Protein AF-A0A7S4FJR9-F1 (afdb_monomer_lite)

Foldseek 3Di:
DQCPPDPDVVQVCVPPNDDPAFFFHDQFAQQAQQCVADLDFPADLQAPLNVLVHDPPDDPDDDDPPQVQQAHPVRHRRNDHRVGNGGQFNQAGGVEDAPLVLLLVLLLVQQCVQCVVHDGRDDLVVSLVVLVQQSRQHQDPCNVPPPNHSNRHDRGNHDDPLSSQLNRVVNVVDDQQPSADECVVPPDPSLCSLVVSLVSQLVSCCVVPDVRSVVRSVVNSSSRYDD

Secondary structure (DSSP, 8-state):
-TTTT-S-HHHHHHHH-S--S--PPPSB-TT--GGGS---SSS-SSGGGGGGS------TT---S-TTTTB-TT--B-SS-GGGSBPTTTTPPTTPPPHHHHHHHHHHHHHHHHHTTSS----TTHHHHHHHHHHHSPPPSSTTTS-TT-SS----S---HHHHHHHHHHHTT--GGG-PPPTTSS--GGGTHHHHTTHHHHHHHGGG-HHHHHHHHHHHHTTT---

Structure (mmCIF, N/CA/C/O backbone):
data_AF-A0A7S4FJR9-F1
#
_entry.id   AF-A0A7S4FJR9-F1
#
loop_
_atom_site.group_PDB
_atom_site.id
_atom_site.type_symbol
_atom_site.label_atom_id
_atom_site.label_alt_id
_atom_site.label_comp_id
_atom_site.label_asym_id
_atom_site.label_entity_id
_atom_site.label_seq_id
_atom_site.pdbx_PDB_ins_code
_atom_site.Cartn_x
_atom_site.Cartn_y
_atom_site.Cartn_z
_atom_site.occupancy
_atom_site.B_iso_or_equiv
_atom_site.auth_seq_id
_atom_site.auth_comp_id
_atom_site.auth_asym_id
_atom_site.auth_atom_id
_atom_site.pdbx_PDB_model_num
ATOM 1 N N . MET A 1 1 ? -4.161 -11.444 -9.589 1.00 60.75 1 MET A N 1
ATOM 2 C CA . MET A 1 1 ? -4.526 -10.241 -10.373 1.00 60.75 1 MET A CA 1
ATOM 3 C C . MET A 1 1 ? -3.412 -9.935 -11.377 1.00 60.75 1 MET A C 1
ATOM 5 O O . MET A 1 1 ? -2.639 -9.015 -11.153 1.00 60.75 1 MET A O 1
ATOM 9 N N . PRO A 1 2 ? -3.278 -10.722 -12.456 1.00 69.31 2 PRO A N 1
ATOM 10 C CA . PRO A 1 2 ? -2.164 -10.582 -13.401 1.00 69.31 2 PRO A CA 1
ATOM 11 C C . PRO A 1 2 ? -2.405 -9.482 -14.445 1.00 69.31 2 PRO A C 1
ATOM 13 O O . PRO A 1 2 ? -1.475 -9.045 -15.102 1.00 69.31 2 PRO A O 1
ATOM 16 N N . VAL A 1 3 ? -3.653 -9.019 -14.572 1.00 79.94 3 VAL A N 1
ATOM 17 C CA . VAL A 1 3 ? -4.094 -8.033 -15.574 1.00 79.94 3 VAL A CA 1
ATOM 18 C C . VAL A 1 3 ? -4.350 -6.640 -14.986 1.00 79.94 3 VAL A C 1
ATOM 20 O O . VAL A 1 3 ? -4.941 -5.783 -15.635 1.00 79.94 3 VAL A O 1
ATOM 23 N N . HIS A 1 4 ? -3.951 -6.408 -13.734 1.00 78.06 4 HIS A N 1
ATOM 24 C CA . HIS A 1 4 ? -3.974 -5.063 -13.162 1.00 78.06 4 HIS A CA 1
ATOM 25 C C . HIS A 1 4 ? -2.931 -4.189 -13.874 1.00 78.06 4 HIS A C 1
ATOM 27 O O . HIS A 1 4 ? -1.863 -4.697 -14.207 1.00 78.06 4 HIS A O 1
ATOM 33 N N . TRP A 1 5 ? -3.244 -2.901 -14.060 1.00 84.56 5 TRP A N 1
ATOM 34 C CA . TRP A 1 5 ? -2.417 -1.905 -14.759 1.00 84.56 5 TRP A CA 1
ATOM 35 C C . TRP A 1 5 ? -2.289 -2.060 -16.281 1.00 84.56 5 TRP A C 1
ATOM 37 O O . TRP A 1 5 ? -1.432 -1.413 -16.872 1.00 84.56 5 TRP A O 1
ATOM 47 N N . PHE A 1 6 ? -3.189 -2.815 -16.917 1.00 87.62 6 PHE A N 1
ATOM 48 C CA . PHE A 1 6 ? -3.432 -2.702 -18.356 1.00 87.62 6 PHE A CA 1
ATOM 49 C C . PHE A 1 6 ? -4.522 -1.661 -18.630 1.00 87.62 6 PHE A C 1
ATOM 51 O O . PHE A 1 6 ? -5.675 -1.833 -18.224 1.00 87.62 6 PHE A O 1
ATOM 58 N N . TYR A 1 7 ? -4.172 -0.603 -19.350 1.00 85.31 7 TYR A N 1
ATOM 59 C CA . TYR A 1 7 ? -5.092 0.424 -19.831 1.00 85.31 7 TYR A CA 1
ATOM 60 C C . TYR A 1 7 ? -5.753 0.036 -21.160 1.00 85.31 7 TYR A C 1
ATOM 62 O O . TYR A 1 7 ? -6.799 0.590 -21.507 1.00 85.31 7 TYR A O 1
ATOM 70 N N . ASN A 1 8 ? -5.198 -0.947 -21.879 1.00 87.19 8 ASN A N 1
ATOM 71 C CA . ASN A 1 8 ? -5.743 -1.455 -23.134 1.00 87.19 8 ASN A CA 1
ATOM 72 C C . ASN A 1 8 ? -6.086 -2.957 -23.054 1.00 87.19 8 ASN A C 1
ATOM 74 O O . ASN A 1 8 ? -5.221 -3.811 -22.853 1.00 87.19 8 ASN A O 1
ATOM 78 N N . THR A 1 9 ? -7.352 -3.315 -23.292 1.00 90.25 9 THR A N 1
ATOM 79 C CA . THR A 1 9 ? -7.809 -4.715 -23.256 1.00 90.25 9 THR A CA 1
ATOM 80 C C . THR A 1 9 ? -7.175 -5.594 -24.337 1.00 90.25 9 THR A C 1
ATOM 82 O O . THR A 1 9 ? -7.031 -6.800 -24.134 1.00 90.25 9 THR A O 1
ATOM 85 N N . GLU A 1 10 ? -6.745 -5.025 -25.466 1.00 91.06 10 GLU A N 1
ATOM 86 C CA . GLU A 1 10 ? -6.005 -5.772 -26.492 1.00 91.06 10 GLU A CA 1
ATOM 87 C C . GLU A 1 10 ? -4.608 -6.181 -26.009 1.00 91.06 10 GLU A C 1
ATOM 89 O O . GLU A 1 10 ? -4.111 -7.243 -26.386 1.00 91.06 10 GLU A O 1
ATOM 94 N N . ASN A 1 11 ? -3.988 -5.393 -25.124 1.00 90.12 11 ASN A N 1
ATOM 95 C CA . ASN A 1 11 ? -2.711 -5.751 -24.507 1.00 90.12 11 ASN A CA 1
ATOM 96 C C . ASN A 1 11 ? -2.889 -6.943 -23.550 1.00 90.12 11 ASN A C 1
ATOM 98 O O . ASN A 1 11 ? -2.099 -7.886 -23.612 1.00 90.12 11 ASN A O 1
ATOM 102 N N . ILE A 1 12 ? -3.987 -6.980 -22.780 1.00 91.38 12 ILE A N 1
ATOM 103 C CA . ILE A 1 12 ? -4.357 -8.148 -21.957 1.00 91.38 12 ILE A CA 1
ATOM 104 C C . ILE A 1 12 ? -4.507 -9.393 -22.836 1.00 91.38 12 ILE A C 1
ATOM 106 O O . ILE A 1 12 ? -3.884 -10.421 -22.572 1.00 91.38 12 ILE A O 1
ATOM 110 N N . LYS A 1 13 ? -5.304 -9.301 -23.908 1.00 92.31 13 LYS A N 1
ATOM 111 C CA . LYS A 1 13 ? -5.550 -10.427 -24.817 1.00 92.31 13 LYS A CA 1
ATOM 112 C C . LYS A 1 13 ? -4.271 -10.901 -25.508 1.00 92.31 13 LYS A C 1
ATOM 114 O O . LYS A 1 13 ? -4.094 -12.100 -25.701 1.00 92.31 13 LYS A O 1
ATOM 119 N N . ARG A 1 14 ? -3.365 -9.986 -25.864 1.00 91.62 14 ARG A N 1
ATOM 120 C CA . ARG A 1 14 ? -2.070 -10.320 -26.469 1.00 91.62 14 ARG A CA 1
ATOM 121 C C . ARG A 1 14 ? -1.144 -11.052 -25.497 1.00 91.62 14 ARG A C 1
ATOM 123 O O . ARG A 1 14 ? -0.479 -11.996 -25.912 1.00 91.62 14 ARG A O 1
ATOM 130 N N . GLU A 1 15 ? -1.078 -10.626 -24.237 1.00 90.62 15 GLU A N 1
ATOM 131 C CA . GLU A 1 15 ? -0.134 -11.189 -23.260 1.00 90.62 15 GLU A CA 1
ATOM 132 C C . GLU A 1 15 ? -0.658 -12.434 -22.530 1.00 90.62 15 GLU A C 1
ATOM 134 O O . GLU A 1 15 ? 0.110 -13.358 -22.235 1.00 90.62 15 GLU A O 1
ATOM 139 N N . TYR A 1 16 ? -1.959 -12.475 -22.249 1.00 92.31 16 TYR A N 1
ATOM 140 C CA . TYR A 1 16 ? -2.591 -13.521 -21.444 1.00 92.31 16 TYR A CA 1
ATOM 141 C C . TYR A 1 16 ? -3.640 -14.342 -22.197 1.00 92.31 16 TYR A C 1
ATOM 143 O O . TYR A 1 16 ? -4.023 -15.405 -21.712 1.00 92.31 16 TYR A O 1
ATOM 151 N N . GLY A 1 17 ? -4.087 -13.905 -23.377 1.00 93.06 17 GLY A N 1
ATOM 152 C CA . GLY A 1 17 ? -5.195 -14.549 -24.078 1.00 93.06 17 GLY A CA 1
ATOM 153 C C . GLY A 1 17 ? -6.522 -14.341 -23.347 1.00 93.06 17 GLY A C 1
ATOM 154 O O . GLY A 1 17 ? -6.817 -13.250 -22.860 1.00 93.06 17 GLY A O 1
ATOM 155 N N . GLU A 1 18 ? -7.336 -15.391 -23.292 1.00 91.06 18 GLU A N 1
ATOM 156 C CA . GLU A 1 18 ? -8.553 -15.418 -22.482 1.00 91.06 18 GLU A CA 1
ATOM 157 C C . GLU A 1 18 ? -8.212 -15.851 -21.050 1.00 91.06 18 GLU A C 1
ATOM 159 O O . GLU A 1 18 ? -7.662 -16.931 -20.830 1.00 91.06 18 GLU A O 1
ATOM 164 N N . VAL A 1 19 ? -8.535 -15.006 -20.068 1.00 87.94 19 VAL A N 1
ATOM 165 C CA . VAL A 1 19 ? -8.279 -15.281 -18.648 1.00 87.94 19 VAL A CA 1
ATOM 166 C C . VAL A 1 19 ? -9.543 -15.854 -18.012 1.00 87.94 19 VAL A C 1
ATOM 168 O O . VAL A 1 19 ? -10.505 -15.126 -17.782 1.00 87.94 19 VAL A O 1
ATOM 171 N N . THR A 1 20 ? -9.537 -17.155 -17.721 1.00 90.94 20 THR A N 1
ATOM 172 C CA . THR A 1 20 ? -10.682 -17.884 -17.135 1.00 90.94 20 THR A CA 1
ATOM 173 C C . THR A 1 20 ? -10.463 -18.326 -15.686 1.00 90.94 20 THR A C 1
ATOM 175 O O . THR A 1 20 ? -11.410 -18.755 -15.032 1.00 90.94 20 THR A O 1
ATOM 178 N N . ASP A 1 21 ? -9.238 -18.198 -15.173 1.00 91.50 21 ASP A N 1
ATOM 179 C CA . ASP A 1 21 ? -8.847 -18.547 -13.803 1.00 91.50 21 ASP A CA 1
ATOM 180 C C . ASP A 1 21 ? -7.721 -17.610 -13.321 1.00 91.50 21 ASP A C 1
ATOM 182 O O . ASP A 1 21 ? -7.205 -16.777 -14.077 1.00 91.50 21 ASP A O 1
ATOM 186 N N . TYR A 1 22 ? -7.316 -17.723 -12.057 1.00 88.94 22 TYR A N 1
ATOM 187 C CA . TYR A 1 22 ? -6.156 -17.019 -11.536 1.00 88.94 22 TYR A CA 1
ATOM 188 C C . TYR A 1 22 ? -4.878 -17.495 -12.233 1.00 88.94 22 TYR A C 1
ATOM 190 O O . TYR A 1 22 ? -4.474 -18.651 -12.109 1.00 88.94 22 TYR A O 1
ATOM 198 N N . VAL A 1 23 ? -4.183 -16.569 -12.892 1.00 90.88 23 VAL A N 1
ATOM 199 C CA . VAL A 1 23 ? -2.867 -16.822 -13.491 1.00 90.88 23 VAL A CA 1
ATOM 200 C C . VAL A 1 23 ? -1.779 -15.995 -12.815 1.00 90.88 23 VAL A C 1
ATOM 202 O O . VAL A 1 23 ? -2.050 -14.947 -12.215 1.00 90.88 23 VAL A O 1
ATOM 205 N N . ASP A 1 24 ? -0.555 -16.515 -12.864 1.00 91.56 24 ASP A N 1
ATOM 206 C CA . ASP A 1 24 ? 0.626 -15.808 -12.378 1.00 91.56 24 ASP A CA 1
ATOM 207 C C . ASP A 1 24 ? 0.921 -14.612 -13.304 1.00 91.56 24 ASP A C 1
ATOM 209 O O . ASP A 1 24 ? 0.674 -14.698 -14.515 1.00 91.56 24 ASP A O 1
ATOM 213 N N . PRO A 1 25 ? 1.425 -13.490 -12.765 1.00 92.44 25 PRO A N 1
ATOM 214 C CA . PRO A 1 25 ? 1.860 -12.369 -13.583 1.00 92.44 25 PRO A CA 1
ATOM 215 C C . PRO A 1 25 ? 3.038 -12.786 -14.470 1.00 92.44 25 PRO A C 1
ATOM 217 O O . PRO A 1 25 ? 3.886 -13.595 -14.085 1.00 92.44 25 PRO A O 1
ATOM 220 N N . LYS A 1 26 ? 3.110 -12.226 -15.678 1.00 92.00 26 LYS A N 1
ATOM 221 C CA . LYS A 1 26 ? 4.292 -12.366 -16.533 1.00 92.00 26 LYS A CA 1
ATOM 222 C C . LYS A 1 26 ? 5.489 -11.646 -15.892 1.00 92.00 26 LYS A C 1
ATOM 224 O O . LYS A 1 26 ? 5.297 -10.709 -15.118 1.00 92.00 26 LYS A O 1
ATOM 229 N N . PRO A 1 27 ? 6.733 -12.023 -16.239 1.00 89.00 27 PRO A N 1
ATOM 230 C CA . PRO A 1 27 ? 7.920 -11.313 -15.753 1.00 89.00 27 PRO A CA 1
ATOM 231 C C . PRO A 1 27 ? 7.944 -9.827 -16.150 1.00 89.00 27 PRO A C 1
ATOM 233 O O . PRO A 1 27 ? 8.511 -8.993 -15.443 1.00 89.00 27 PRO A O 1
ATOM 236 N N . THR A 1 28 ? 7.325 -9.495 -17.282 1.00 91.38 28 THR A N 1
ATOM 237 C CA . THR A 1 28 ? 7.323 -8.163 -17.890 1.00 91.38 28 THR A CA 1
ATOM 238 C C . THR A 1 28 ? 5.899 -7.677 -18.132 1.00 91.38 28 THR A C 1
ATOM 240 O O . THR A 1 28 ? 4.959 -8.467 -18.097 1.00 91.38 28 THR A O 1
ATOM 243 N N . HIS A 1 29 ? 5.737 -6.370 -18.332 1.00 91.25 29 HIS A N 1
ATOM 244 C CA . HIS A 1 29 ? 4.446 -5.744 -18.617 1.00 91.25 29 HIS A CA 1
ATOM 245 C C . HIS A 1 29 ? 4.643 -4.597 -19.602 1.00 91.25 29 HIS A C 1
ATOM 247 O O . HIS A 1 29 ? 5.379 -3.649 -19.305 1.00 91.25 29 HIS A O 1
ATOM 253 N N . CYS A 1 30 ? 3.981 -4.653 -20.761 1.00 86.62 30 CYS A N 1
ATOM 254 C CA . CYS A 1 30 ? 4.267 -3.719 -21.851 1.00 86.62 30 CYS A CA 1
ATOM 255 C C . CYS A 1 30 ? 4.017 -2.242 -21.496 1.00 86.62 30 CYS A C 1
ATOM 257 O O . CYS A 1 30 ? 4.736 -1.374 -21.987 1.00 86.62 30 CYS A O 1
ATOM 259 N N . GLU A 1 31 ? 3.085 -1.946 -20.591 1.00 86.69 31 GLU A N 1
ATOM 260 C CA . GLU A 1 31 ? 2.758 -0.572 -20.163 1.00 86.69 31 GLU A CA 1
ATOM 261 C C . GLU A 1 31 ? 3.451 -0.156 -18.848 1.00 86.69 31 GLU A C 1
ATOM 263 O O . GLU A 1 31 ? 3.125 0.875 -18.267 1.00 86.69 31 GLU A O 1
ATOM 268 N N . SER A 1 32 ? 4.397 -0.952 -18.328 1.00 87.94 32 SER A N 1
ATOM 269 C CA . SER A 1 32 ? 4.972 -0.665 -17.010 1.00 87.94 32 SER A CA 1
ATOM 270 C C . SER A 1 32 ? 5.936 0.518 -16.999 1.00 87.94 32 SER A C 1
ATOM 272 O O . SER A 1 32 ? 6.899 0.590 -17.763 1.00 87.94 32 SER A O 1
ATOM 274 N N . MET A 1 33 ? 5.696 1.418 -16.046 1.00 84.88 33 MET A N 1
ATOM 275 C CA . MET A 1 33 ? 6.499 2.612 -15.779 1.00 84.88 33 MET A CA 1
ATOM 276 C C . MET A 1 33 ? 7.280 2.544 -14.465 1.00 84.88 33 MET A C 1
ATOM 278 O O . MET A 1 33 ? 7.863 3.545 -14.055 1.00 84.88 33 MET A O 1
ATOM 282 N N . ILE A 1 34 ? 7.279 1.411 -13.757 1.00 86.00 34 ILE A N 1
ATOM 283 C CA . ILE A 1 34 ? 7.840 1.332 -12.396 1.00 86.00 34 ILE A CA 1
ATOM 284 C C . ILE A 1 34 ? 9.319 1.749 -12.329 1.00 86.00 34 ILE A C 1
ATOM 286 O O . ILE A 1 34 ? 9.717 2.422 -11.384 1.00 86.00 34 ILE A O 1
ATOM 290 N N . SER A 1 35 ? 10.107 1.457 -13.370 1.00 82.62 35 SER A N 1
ATOM 291 C CA . SER A 1 35 ? 11.510 1.886 -13.461 1.00 82.62 35 SER A CA 1
ATOM 292 C C . SER A 1 35 ? 11.681 3.403 -13.581 1.00 82.62 35 SER A C 1
ATOM 294 O O . SER A 1 35 ? 12.743 3.908 -13.242 1.00 82.62 35 SER A O 1
ATOM 296 N N . GLY A 1 36 ? 10.637 4.116 -14.022 1.00 78.06 36 GLY A N 1
ATOM 297 C CA . GLY A 1 36 ? 10.534 5.578 -14.051 1.00 78.06 36 GLY A CA 1
ATOM 298 C C . GLY A 1 36 ? 10.190 6.217 -12.703 1.00 78.06 36 GLY A C 1
ATOM 299 O O . GLY A 1 36 ? 10.181 7.442 -12.574 1.00 78.06 36 GLY A O 1
ATOM 300 N N . MET A 1 37 ? 9.861 5.409 -11.694 1.00 82.88 37 MET A N 1
ATOM 301 C CA . MET A 1 37 ? 9.372 5.871 -10.401 1.00 82.88 37 MET A CA 1
ATOM 302 C C . MET A 1 37 ? 10.436 5.740 -9.315 1.00 82.88 37 MET A C 1
ATOM 304 O O . MET A 1 37 ? 11.328 4.911 -9.387 1.00 82.88 37 MET A O 1
ATOM 308 N N . GLN A 1 38 ? 10.304 6.531 -8.251 1.00 83.38 38 GLN A N 1
ATOM 309 C CA . GLN A 1 38 ? 11.227 6.492 -7.115 1.00 83.38 38 GLN A CA 1
ATOM 310 C C . GLN A 1 38 ? 10.544 5.966 -5.859 1.00 83.38 38 GLN A C 1
ATOM 312 O O . GLN A 1 38 ? 9.426 6.381 -5.551 1.00 83.38 38 GLN A O 1
ATOM 317 N N . CYS A 1 39 ? 11.244 5.142 -5.085 1.00 86.00 39 CYS A N 1
ATOM 318 C CA . CYS A 1 39 ? 10.890 4.796 -3.710 1.00 86.00 39 CYS A CA 1
ATOM 319 C C . CYS A 1 39 ? 11.884 5.483 -2.750 1.00 86.00 39 CYS A C 1
ATOM 321 O O . CYS A 1 39 ? 12.888 4.875 -2.381 1.00 86.00 39 CYS A O 1
ATOM 323 N N . PRO A 1 40 ? 11.683 6.778 -2.433 1.00 86.69 40 PRO A N 1
ATOM 324 C CA . PRO A 1 40 ? 12.630 7.549 -1.632 1.00 86.69 40 PRO A CA 1
ATOM 325 C C . PRO A 1 40 ? 12.549 7.196 -0.143 1.00 86.69 40 PRO A C 1
ATOM 327 O O . PRO A 1 40 ? 11.538 6.683 0.329 1.00 86.69 40 PRO A O 1
ATOM 330 N N . GLY A 1 41 ? 13.593 7.564 0.599 1.00 88.25 41 GLY A N 1
ATOM 331 C CA . GLY A 1 41 ? 13.702 7.332 2.039 1.00 88.25 41 GLY A CA 1
ATOM 332 C C . GLY A 1 41 ? 14.791 6.321 2.397 1.00 88.25 41 GLY A C 1
ATOM 333 O O . GLY A 1 41 ? 15.381 5.673 1.534 1.00 88.25 41 GLY A O 1
ATOM 334 N N . ALA A 1 42 ? 15.074 6.221 3.693 1.00 91.25 42 ALA A N 1
ATOM 335 C CA . ALA A 1 42 ? 16.045 5.290 4.263 1.00 91.25 42 ALA A CA 1
ATOM 336 C C . ALA A 1 42 ? 15.435 3.909 4.564 1.00 91.25 42 ALA A C 1
ATOM 338 O O . ALA A 1 42 ? 16.169 2.930 4.685 1.00 91.25 42 ALA A O 1
ATOM 339 N N . PHE A 1 43 ? 14.108 3.821 4.689 1.00 95.12 43 PHE A N 1
ATOM 340 C CA . PHE A 1 43 ? 13.406 2.562 4.930 1.00 95.12 43 PHE A CA 1
ATOM 341 C C . PHE A 1 43 ? 13.319 1.709 3.662 1.00 95.12 43 PHE A C 1
ATOM 343 O O . PHE A 1 43 ? 12.816 2.156 2.631 1.00 95.12 43 PHE A O 1
ATOM 350 N N . ASP A 1 44 ? 13.765 0.457 3.759 1.00 94.38 44 ASP A N 1
ATOM 351 C CA . ASP A 1 44 ? 13.696 -0.504 2.661 1.00 94.38 44 ASP A CA 1
ATOM 352 C C . ASP A 1 44 ? 12.343 -1.227 2.631 1.00 94.38 44 ASP A C 1
ATOM 354 O O . ASP A 1 44 ? 12.220 -2.349 3.112 1.00 94.38 44 ASP A O 1
ATOM 358 N N . ILE A 1 45 ? 11.329 -0.554 2.082 1.00 96.06 45 ILE A N 1
ATOM 359 C CA . ILE A 1 45 ? 9.977 -1.113 1.892 1.00 96.06 45 ILE A CA 1
ATOM 360 C C . ILE A 1 45 ? 9.812 -1.873 0.566 1.00 96.06 45 ILE A C 1
ATOM 362 O O . ILE A 1 45 ? 8.790 -2.506 0.334 1.00 96.06 45 ILE A O 1
ATOM 366 N N . ALA A 1 46 ? 10.786 -1.768 -0.345 1.00 93.75 46 ALA A N 1
ATOM 367 C CA . ALA A 1 46 ? 10.783 -2.489 -1.621 1.00 93.75 46 ALA A CA 1
ATOM 368 C C . ALA A 1 46 ? 11.568 -3.808 -1.538 1.00 93.75 46 ALA A C 1
ATOM 370 O O . ALA A 1 46 ? 11.391 -4.679 -2.391 1.00 93.75 46 ALA A O 1
ATOM 371 N N . HIS A 1 47 ? 12.410 -3.968 -0.514 1.00 94.19 47 HIS A N 1
ATOM 372 C CA . HIS A 1 47 ? 13.177 -5.174 -0.232 1.00 94.19 47 HIS A CA 1
ATOM 373 C C . HIS A 1 47 ? 14.007 -5.623 -1.449 1.00 94.19 47 HIS A C 1
ATOM 375 O O . HIS A 1 47 ? 14.657 -4.827 -2.131 1.00 94.19 47 HIS A O 1
ATOM 381 N N . ASP A 1 48 ? 13.949 -6.911 -1.781 1.00 91.62 48 ASP A N 1
ATOM 382 C CA . ASP A 1 48 ? 14.602 -7.518 -2.939 1.00 91.62 48 ASP A CA 1
ATOM 383 C C . ASP A 1 48 ? 14.128 -6.953 -4.293 1.00 91.62 48 ASP A C 1
ATOM 385 O O . ASP A 1 48 ? 14.825 -7.122 -5.294 1.00 91.62 48 ASP A O 1
ATOM 389 N N . LYS A 1 49 ? 13.010 -6.210 -4.341 1.00 92.06 49 LYS A N 1
ATOM 390 C CA . LYS A 1 49 ? 12.501 -5.547 -5.556 1.00 92.06 49 LYS A CA 1
ATOM 391 C C . LYS A 1 49 ? 13.068 -4.149 -5.780 1.00 92.06 49 LYS A C 1
ATOM 393 O O . LYS A 1 49 ? 12.775 -3.557 -6.817 1.00 92.06 49 LYS A O 1
ATOM 398 N N . LYS A 1 50 ? 13.871 -3.596 -4.862 1.00 89.75 50 LYS A N 1
ATOM 399 C CA . LYS A 1 50 ? 14.376 -2.213 -4.957 1.00 89.75 50 LYS A CA 1
ATOM 400 C C . LYS A 1 50 ? 15.027 -1.898 -6.312 1.00 89.75 50 LYS A C 1
ATOM 402 O O . LYS A 1 50 ? 14.746 -0.858 -6.897 1.00 89.75 50 LYS A O 1
ATOM 407 N N . HIS A 1 51 ? 15.791 -2.842 -6.859 1.00 86.88 51 HIS A N 1
ATOM 408 C CA . HIS A 1 51 ? 16.464 -2.720 -8.157 1.00 86.88 51 HIS A CA 1
ATOM 409 C C . HIS A 1 51 ? 15.517 -2.487 -9.357 1.00 86.88 51 HIS A C 1
ATOM 411 O O . HIS A 1 51 ? 15.964 -2.030 -10.405 1.00 86.88 51 HIS A O 1
ATOM 417 N N . LEU A 1 52 ? 14.217 -2.785 -9.232 1.00 87.38 52 LEU A N 1
ATOM 418 C CA . LEU A 1 52 ? 13.211 -2.574 -10.286 1.00 87.38 52 LEU A CA 1
ATOM 419 C C . LEU A 1 52 ? 12.732 -1.119 -10.373 1.00 87.38 52 LEU A C 1
ATOM 421 O O . LEU A 1 52 ? 12.254 -0.687 -11.425 1.00 87.38 52 LEU A O 1
ATOM 425 N N . TRP A 1 53 ? 12.888 -0.384 -9.269 1.00 82.88 53 TRP A N 1
ATOM 426 C CA . TRP A 1 53 ? 12.614 1.048 -9.126 1.00 82.88 53 TRP A CA 1
ATOM 427 C C . TRP A 1 53 ? 13.834 1.911 -9.475 1.00 82.88 53 TRP A C 1
ATOM 429 O O . TRP A 1 53 ? 13.753 3.135 -9.516 1.00 82.88 53 TRP A O 1
ATOM 439 N N . GLU A 1 54 ? 14.991 1.285 -9.684 1.00 72.00 54 GLU A N 1
ATOM 440 C CA . GLU A 1 54 ? 16.241 1.951 -10.023 1.00 72.00 54 GLU A CA 1
ATOM 441 C C . GLU A 1 54 ? 16.473 1.871 -11.543 1.00 72.00 54 GLU A C 1
ATOM 443 O O . GLU A 1 54 ? 16.205 0.851 -12.185 1.00 72.00 54 GLU A O 1
ATOM 448 N N . GLY A 1 55 ? 17.000 2.945 -12.142 1.00 59.19 55 GLY A N 1
ATOM 449 C CA . GLY A 1 55 ? 17.572 2.862 -13.493 1.00 59.19 55 GLY A CA 1
ATOM 450 C C . GLY A 1 55 ? 17.027 3.791 -14.577 1.00 59.19 55 GLY A C 1
ATOM 451 O O . GLY A 1 55 ? 17.315 3.539 -15.741 1.00 59.19 55 GLY A O 1
ATOM 452 N N . THR A 1 56 ? 16.320 4.878 -14.258 1.00 56.38 56 THR A N 1
ATOM 453 C CA . THR A 1 56 ? 15.985 5.904 -15.272 1.00 56.38 56 THR A CA 1
ATOM 454 C C . THR A 1 56 ? 16.310 7.328 -14.827 1.00 56.38 56 THR A C 1
ATOM 456 O O . THR A 1 56 ? 15.626 8.282 -15.205 1.00 56.38 56 THR A O 1
ATOM 459 N N . THR A 1 57 ? 17.358 7.515 -14.022 1.00 51.88 57 THR A N 1
ATOM 460 C CA . THR A 1 57 ? 17.937 8.853 -13.868 1.00 51.88 57 THR A CA 1
ATOM 461 C C . THR A 1 57 ? 18.574 9.217 -15.205 1.00 51.88 57 THR A C 1
ATOM 463 O O . THR A 1 57 ? 19.661 8.744 -15.530 1.00 51.88 57 THR A O 1
ATOM 466 N N . VAL A 1 58 ? 17.876 10.010 -16.017 1.00 48.56 58 VAL A N 1
ATOM 467 C CA . VAL A 1 58 ? 18.437 10.547 -17.257 1.00 48.56 58 VAL A CA 1
ATOM 468 C C . VAL A 1 58 ? 19.608 11.447 -16.870 1.00 48.56 58 VAL A C 1
ATOM 470 O O . VAL A 1 58 ? 19.411 12.526 -16.311 1.00 48.56 58 VAL A O 1
ATOM 473 N N . LEU A 1 59 ? 20.838 11.009 -17.148 1.00 43.53 59 LEU A N 1
ATOM 474 C CA . LEU A 1 59 ? 21.967 11.931 -17.188 1.00 43.53 59 LEU A CA 1
ATOM 475 C C . LEU A 1 59 ? 21.735 12.883 -18.372 1.00 43.53 59 LEU A C 1
ATOM 477 O O . LEU A 1 59 ? 21.419 12.402 -19.467 1.00 43.53 59 LEU A O 1
ATOM 481 N N . PRO A 1 60 ? 21.878 14.209 -18.196 1.00 42.66 60 PRO A N 1
ATOM 482 C CA . PRO A 1 60 ? 21.790 15.146 -19.308 1.00 42.66 60 PRO A CA 1
ATOM 483 C C . PRO A 1 60 ? 22.745 14.713 -20.432 1.00 42.66 60 PRO A C 1
ATOM 485 O O . PRO A 1 60 ? 23.954 14.654 -20.220 1.00 42.66 60 PRO A O 1
ATOM 488 N N . GLY A 1 61 ? 22.205 14.381 -21.611 1.00 51.56 61 GLY A N 1
ATOM 489 C CA . GLY A 1 61 ? 23.002 14.031 -22.793 1.00 51.56 61 GLY A CA 1
ATOM 490 C C . GLY A 1 61 ? 23.207 12.540 -23.102 1.00 51.56 61 GLY A C 1
ATOM 491 O O . GLY A 1 61 ? 24.174 12.227 -23.787 1.00 51.56 61 GLY A O 1
ATOM 492 N N . SER A 1 62 ? 22.337 11.620 -22.662 1.00 46.56 62 SER A N 1
ATOM 493 C CA . SER A 1 62 ? 22.338 10.220 -23.152 1.00 46.56 62 SER A CA 1
ATOM 494 C C . SER A 1 62 ? 21.283 9.959 -24.243 1.00 46.56 62 SER A C 1
ATOM 496 O O . SER A 1 62 ? 20.101 9.889 -23.911 1.00 46.56 62 SER A O 1
ATOM 498 N N . PRO A 1 63 ? 21.679 9.760 -25.518 1.00 52.94 63 PRO A N 1
ATOM 499 C CA . PRO A 1 63 ? 20.798 9.219 -26.558 1.00 52.94 63 PRO A CA 1
ATOM 500 C C . PRO A 1 63 ? 21.360 7.936 -27.205 1.00 52.94 63 PRO A C 1
ATOM 502 O O . PRO A 1 63 ? 22.534 7.913 -27.563 1.00 52.94 63 PRO A O 1
ATOM 505 N N . THR A 1 64 ? 20.526 6.912 -27.456 1.00 53.03 64 THR A N 1
ATOM 506 C CA . THR A 1 64 ? 20.847 5.829 -28.427 1.00 53.03 64 THR A CA 1
ATOM 507 C C . THR A 1 64 ? 19.641 5.078 -29.013 1.00 53.03 64 THR A C 1
ATOM 509 O O . THR A 1 64 ? 19.725 4.667 -30.166 1.00 53.03 64 THR A O 1
ATOM 512 N N . ALA A 1 65 ? 18.522 4.905 -28.304 1.00 56.66 65 ALA A N 1
ATOM 513 C CA . ALA A 1 65 ? 17.255 4.517 -28.942 1.00 56.66 65 ALA A CA 1
ATOM 514 C C . ALA A 1 65 ? 16.591 5.768 -29.532 1.00 56.66 65 ALA A C 1
ATOM 516 O O . ALA A 1 65 ? 16.849 6.874 -29.040 1.00 56.66 65 ALA A O 1
ATOM 517 N N . THR A 1 66 ? 15.735 5.641 -30.552 1.00 62.44 66 THR A N 1
ATOM 518 C CA . THR A 1 66 ? 14.889 6.797 -30.878 1.00 62.44 66 THR A CA 1
ATOM 519 C C . THR A 1 66 ? 14.100 7.116 -29.611 1.00 62.44 66 THR A C 1
ATOM 521 O O . THR A 1 66 ? 13.534 6.222 -28.994 1.00 62.44 66 THR A O 1
ATOM 524 N N . GLU A 1 67 ? 14.130 8.359 -29.134 1.00 65.12 67 GLU A N 1
ATOM 525 C CA . GLU A 1 67 ? 13.535 8.734 -27.840 1.00 65.12 67 GLU A CA 1
ATOM 526 C C . GLU A 1 67 ? 12.066 8.275 -27.708 1.00 65.12 67 GLU A C 1
ATOM 528 O O . GLU A 1 67 ? 11.584 8.013 -26.609 1.00 65.12 67 GLU A O 1
ATOM 533 N N . ALA A 1 68 ? 11.387 8.107 -28.848 1.00 66.69 68 ALA A N 1
ATOM 534 C CA . ALA A 1 68 ? 10.064 7.512 -28.978 1.00 66.69 68 ALA A CA 1
ATOM 535 C C . ALA A 1 68 ? 9.973 6.047 -28.495 1.00 66.69 68 ALA A C 1
ATOM 537 O O . ALA A 1 68 ? 9.003 5.699 -27.834 1.00 66.69 68 ALA A O 1
ATOM 538 N N . GLU A 1 69 ? 10.966 5.193 -28.765 1.00 70.56 69 GLU A N 1
ATOM 539 C CA . GLU A 1 69 ? 10.975 3.771 -28.367 1.00 70.56 69 GLU A CA 1
ATOM 540 C C . GLU A 1 69 ? 11.136 3.571 -26.850 1.00 70.56 69 GLU A C 1
ATOM 542 O O . GLU A 1 69 ? 10.770 2.526 -26.311 1.00 70.56 69 GLU A O 1
ATOM 547 N N . LEU A 1 70 ? 11.672 4.574 -26.144 1.00 75.00 70 LEU A N 1
ATOM 548 C CA . LEU A 1 70 ? 11.841 4.567 -24.683 1.00 75.00 70 LEU A CA 1
ATOM 549 C C . LEU A 1 70 ? 10.716 5.291 -23.948 1.00 75.00 70 LEU A C 1
ATOM 551 O O . LEU A 1 70 ? 10.833 5.554 -22.745 1.00 75.00 70 LEU A O 1
ATOM 555 N N . ARG A 1 71 ? 9.635 5.609 -24.660 1.00 76.81 71 ARG A N 1
ATOM 556 C CA . ARG A 1 71 ? 8.398 6.107 -24.078 1.00 76.81 71 ARG A CA 1
ATOM 557 C C . ARG A 1 71 ? 7.334 5.010 -24.081 1.00 76.81 71 ARG A C 1
ATOM 559 O O . ARG A 1 71 ? 7.398 4.053 -24.855 1.00 76.81 71 ARG A O 1
ATOM 566 N N . ASP A 1 72 ? 6.407 5.083 -23.139 1.00 75.44 72 ASP A N 1
ATOM 567 C CA . ASP A 1 72 ? 5.206 4.250 -23.165 1.00 75.44 72 ASP A CA 1
ATOM 568 C C . ASP A 1 72 ? 4.152 4.829 -24.131 1.00 75.44 72 ASP A C 1
ATOM 570 O O . ASP A 1 72 ? 4.364 5.866 -24.766 1.00 75.44 72 ASP A O 1
ATOM 574 N N . GLU A 1 73 ? 3.002 4.163 -24.249 1.00 73.31 73 GLU A N 1
ATOM 575 C CA . GLU A 1 73 ? 1.890 4.621 -25.097 1.00 73.31 73 GLU A CA 1
ATOM 576 C C . GLU A 1 73 ? 1.249 5.942 -24.626 1.00 73.31 73 GLU A C 1
ATOM 578 O O . GLU A 1 73 ? 0.509 6.577 -25.377 1.00 73.31 73 GLU A O 1
ATOM 583 N N . HIS A 1 74 ? 1.578 6.396 -23.414 1.00 73.81 74 HIS A N 1
ATOM 584 C CA . HIS A 1 74 ? 1.150 7.669 -22.836 1.00 73.81 74 HIS A CA 1
ATOM 585 C C . HIS A 1 74 ? 2.219 8.771 -22.955 1.00 73.81 74 HIS A C 1
ATOM 587 O O . HIS A 1 74 ? 1.989 9.906 -22.534 1.00 73.81 74 HIS A O 1
ATOM 593 N N . GLY A 1 75 ? 3.381 8.470 -23.543 1.00 74.69 75 GLY A N 1
ATOM 594 C CA . GLY A 1 75 ? 4.489 9.405 -23.715 1.00 74.69 75 GLY A CA 1
ATOM 595 C C . GLY A 1 75 ? 5.409 9.542 -22.498 1.00 74.69 75 GLY A C 1
ATOM 596 O O . GLY A 1 75 ? 6.333 10.363 -22.536 1.00 74.69 75 GLY A O 1
ATOM 597 N N . ASN A 1 76 ? 5.224 8.755 -21.436 1.00 75.56 76 ASN A N 1
ATOM 598 C CA . ASN A 1 76 ? 6.106 8.765 -20.272 1.00 75.56 76 ASN A CA 1
ATOM 599 C C . ASN A 1 76 ? 7.444 8.128 -20.627 1.00 75.56 76 ASN A C 1
ATOM 601 O O . ASN A 1 76 ? 7.490 7.061 -21.230 1.00 75.56 76 ASN A O 1
ATOM 605 N N . PHE A 1 77 ? 8.546 8.764 -20.233 1.00 74.69 77 PHE A N 1
ATOM 606 C CA . PHE A 1 77 ? 9.866 8.168 -20.400 1.00 74.69 77 PHE A CA 1
ATOM 607 C C . PHE A 1 77 ? 10.050 7.025 -19.400 1.00 74.69 77 PHE A C 1
ATOM 609 O O . PHE A 1 77 ? 10.002 7.238 -18.190 1.00 74.69 77 PHE A O 1
ATOM 616 N N . VAL A 1 78 ? 10.291 5.823 -19.916 1.00 74.06 78 VAL A N 1
ATOM 617 C CA . VAL A 1 78 ? 10.458 4.599 -19.119 1.00 74.06 78 VAL A CA 1
ATOM 618 C C . VAL A 1 78 ? 11.855 3.998 -19.242 1.00 74.06 78 VAL A C 1
ATOM 620 O O . VAL A 1 78 ? 12.193 3.086 -18.492 1.00 74.06 78 VAL A O 1
ATOM 623 N N . GLY A 1 79 ? 12.677 4.490 -20.179 1.00 73.81 79 GLY A N 1
ATOM 624 C CA . GLY A 1 79 ? 14.091 4.116 -20.323 1.00 73.81 79 GLY A CA 1
ATOM 625 C C . GLY A 1 79 ? 14.355 2.640 -20.648 1.00 73.81 79 GLY A C 1
ATOM 626 O O . GLY A 1 79 ? 15.505 2.212 -20.618 1.00 73.81 79 GLY A O 1
ATOM 627 N N . ARG A 1 80 ? 13.308 1.863 -20.956 1.00 77.31 80 ARG A N 1
ATOM 628 C CA . ARG A 1 80 ? 13.347 0.421 -21.236 1.00 77.31 80 ARG A CA 1
ATOM 629 C C . ARG A 1 80 ? 12.403 0.060 -22.380 1.00 77.31 80 ARG A C 1
ATOM 631 O O . ARG A 1 80 ? 11.314 0.642 -22.499 1.00 77.31 80 ARG A O 1
ATOM 638 N N . ARG A 1 81 ? 12.783 -0.941 -23.180 1.00 79.56 81 ARG A N 1
ATOM 639 C CA . ARG A 1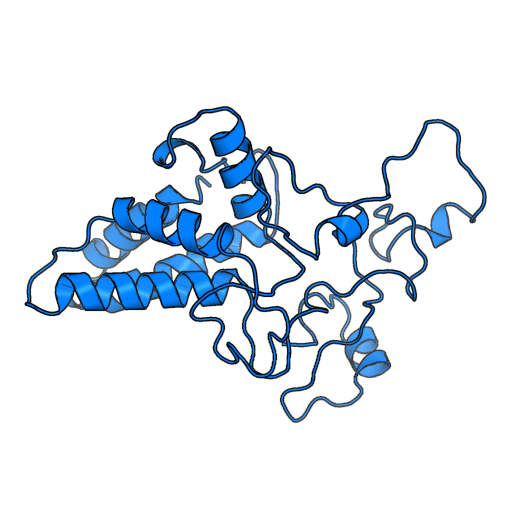 81 ? 11.882 -1.539 -24.181 1.00 79.56 81 ARG A CA 1
ATOM 640 C C . ARG A 1 81 ? 10.744 -2.280 -23.485 1.00 79.56 81 ARG A C 1
ATOM 642 O O . ARG A 1 81 ? 10.891 -2.677 -22.331 1.00 79.56 81 ARG A O 1
ATOM 649 N N . ALA A 1 82 ? 9.614 -2.469 -24.165 1.00 79.62 82 ALA A N 1
ATOM 650 C CA . ALA A 1 82 ? 8.429 -3.096 -23.571 1.00 79.62 82 ALA A CA 1
ATOM 651 C C . ALA A 1 82 ? 8.732 -4.474 -22.952 1.00 79.62 82 ALA A C 1
ATOM 653 O O . ALA A 1 82 ? 8.237 -4.794 -21.875 1.00 79.62 82 ALA A O 1
ATOM 654 N N . GLU A 1 83 ? 9.624 -5.244 -23.574 1.00 81.06 83 GLU A N 1
ATOM 655 C CA . GLU A 1 83 ? 10.024 -6.588 -23.144 1.00 81.06 83 GLU A CA 1
ATOM 656 C C . GLU A 1 83 ? 10.996 -6.581 -21.951 1.00 81.06 83 GLU A C 1
ATOM 658 O O . GLU A 1 83 ? 11.347 -7.635 -21.434 1.00 81.06 83 GLU A O 1
ATOM 663 N N . GLU A 1 84 ? 11.454 -5.407 -21.516 1.00 83.69 84 GLU A N 1
ATOM 664 C CA . GLU A 1 84 ? 12.388 -5.212 -20.399 1.00 83.69 84 GLU A CA 1
ATOM 665 C C . GLU A 1 84 ? 11.723 -4.510 -19.208 1.00 83.69 84 GLU A C 1
ATOM 667 O O . GLU A 1 84 ? 12.340 -4.369 -18.148 1.00 83.69 84 GLU A O 1
ATOM 672 N N . ARG A 1 85 ? 10.485 -4.027 -19.379 1.00 87.75 85 ARG A N 1
ATOM 673 C CA . ARG A 1 85 ? 9.723 -3.331 -18.339 1.00 87.75 85 ARG A CA 1
ATOM 674 C C . ARG A 1 85 ? 9.203 -4.363 -17.336 1.00 87.75 85 ARG A C 1
ATOM 676 O O . ARG A 1 85 ? 8.428 -5.237 -17.729 1.00 87.75 85 ARG A O 1
ATOM 683 N N . PRO A 1 86 ? 9.601 -4.297 -16.055 1.00 90.25 86 PRO A N 1
ATOM 684 C CA . PRO A 1 86 ? 9.177 -5.286 -15.075 1.00 90.25 86 PRO A CA 1
ATOM 685 C C . PRO A 1 86 ? 7.687 -5.145 -14.776 1.00 90.25 86 PRO A C 1
ATOM 687 O O . PRO A 1 86 ? 7.147 -4.038 -14.736 1.00 90.25 86 PRO A O 1
ATOM 690 N N . HIS A 1 87 ? 7.015 -6.267 -14.552 1.00 93.12 87 HIS A N 1
ATOM 691 C CA . HIS A 1 87 ? 5.590 -6.251 -14.252 1.00 93.12 87 HIS A CA 1
ATOM 692 C C . HIS A 1 87 ? 5.307 -5.618 -12.885 1.00 93.12 87 HIS A C 1
ATOM 694 O O . HIS A 1 87 ? 5.976 -5.932 -11.901 1.00 93.12 87 HIS A O 1
ATOM 700 N N . TYR A 1 88 ? 4.253 -4.796 -12.797 1.00 92.00 88 TYR A N 1
ATOM 701 C CA . TYR A 1 88 ? 3.805 -4.143 -11.555 1.00 92.00 88 TYR A CA 1
ATOM 702 C C . TYR A 1 88 ? 3.604 -5.091 -10.367 1.00 92.00 88 TYR A C 1
ATOM 704 O O . TYR A 1 88 ? 3.722 -4.678 -9.223 1.00 92.00 88 TYR A O 1
ATOM 712 N N . HIS A 1 89 ? 3.334 -6.365 -10.630 1.00 93.19 89 HIS A N 1
ATOM 713 C CA . HIS A 1 89 ? 3.085 -7.379 -9.616 1.00 93.19 89 HIS A CA 1
ATOM 714 C C . HIS A 1 89 ? 3.944 -8.617 -9.859 1.00 93.19 89 HIS A C 1
ATOM 716 O O . 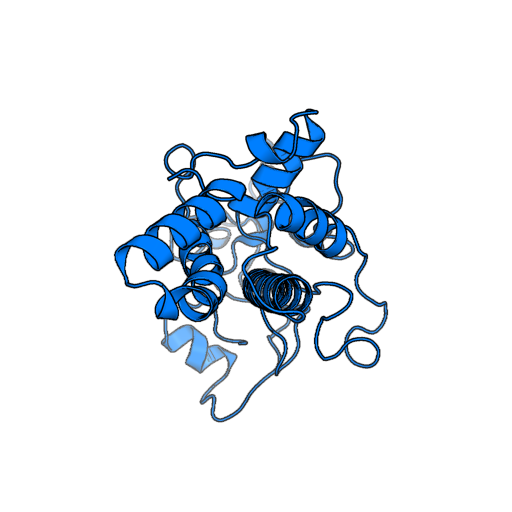HIS A 1 89 ? 3.565 -9.691 -9.422 1.00 93.19 89 HIS A O 1
ATOM 722 N N . GLY A 1 90 ? 5.074 -8.497 -10.569 1.00 91.62 90 GLY A N 1
ATOM 723 C CA . GLY A 1 90 ? 5.851 -9.639 -11.074 1.00 91.62 90 GLY A CA 1
ATOM 724 C C . GLY A 1 90 ? 6.359 -10.618 -10.009 1.00 91.62 90 GLY A C 1
ATOM 725 O O . GLY A 1 90 ? 6.766 -11.722 -10.349 1.00 91.62 90 GLY A O 1
ATOM 726 N N . PHE A 1 91 ? 6.328 -10.229 -8.733 1.00 91.19 91 PHE A N 1
ATOM 727 C CA . PHE A 1 91 ? 6.697 -11.078 -7.599 1.00 91.19 91 PHE A CA 1
ATOM 728 C C . PHE A 1 91 ? 5.483 -11.696 -6.882 1.00 91.19 91 PHE A C 1
ATOM 730 O O . PHE A 1 91 ? 5.649 -12.568 -6.032 1.00 91.19 91 PHE A O 1
ATOM 737 N N . LEU A 1 92 ? 4.257 -11.290 -7.210 1.00 92.00 92 LEU A N 1
ATOM 738 C CA . LEU A 1 92 ? 3.050 -11.958 -6.728 1.00 92.00 92 LEU A CA 1
ATOM 739 C C . LEU A 1 92 ? 2.792 -13.246 -7.516 1.00 92.00 92 LEU A C 1
ATOM 741 O O . LEU A 1 92 ? 3.193 -13.386 -8.666 1.00 92.00 92 LEU A O 1
ATOM 745 N N . MET A 1 93 ? 2.049 -14.167 -6.912 1.00 89.81 93 MET A N 1
ATOM 746 C CA . MET A 1 93 ? 1.452 -15.312 -7.603 1.00 89.81 93 MET A CA 1
ATOM 747 C C . MET A 1 93 ? -0.036 -15.122 -7.875 1.00 89.81 93 MET A C 1
ATOM 749 O O . MET A 1 93 ? -0.715 -14.266 -7.301 1.00 89.81 93 MET A O 1
ATOM 753 N N . ARG A 1 94 ? -0.593 -16.036 -8.667 1.00 89.94 94 ARG A N 1
ATOM 754 C CA . ARG A 1 94 ? -2.024 -16.326 -8.669 1.00 89.94 94 ARG A CA 1
ATOM 755 C C . ARG A 1 94 ? -2.546 -16.519 -7.238 1.00 89.94 94 ARG A C 1
ATOM 757 O O . ARG A 1 94 ? -1.925 -17.184 -6.413 1.00 89.94 94 ARG A O 1
ATOM 764 N N . GLY A 1 95 ? -3.685 -15.903 -6.934 1.00 89.25 95 GLY A N 1
ATOM 765 C CA . GLY A 1 95 ? -4.296 -15.918 -5.598 1.00 89.25 95 GLY A CA 1
ATOM 766 C C . GLY A 1 95 ? -3.676 -14.961 -4.569 1.00 89.25 95 GLY A C 1
ATOM 767 O O . GLY A 1 95 ? -4.332 -14.661 -3.573 1.00 89.25 95 GLY A O 1
ATOM 768 N N . GLN A 1 96 ? -2.472 -14.428 -4.807 1.00 91.69 96 GLN A N 1
ATOM 769 C CA . GLN A 1 96 ? -1.891 -13.389 -3.957 1.00 91.69 96 GLN A CA 1
ATOM 770 C C . GLN A 1 96 ? -2.488 -12.010 -4.263 1.00 91.69 96 GLN A C 1
ATOM 772 O O . GLN A 1 96 ? -2.936 -11.716 -5.378 1.00 91.69 96 GLN A O 1
ATOM 777 N N . ASN A 1 97 ? -2.516 -11.173 -3.231 1.00 91.69 97 ASN A N 1
ATOM 778 C CA . ASN A 1 97 ? -3.086 -9.836 -3.235 1.00 91.69 97 ASN A CA 1
ATOM 779 C C . ASN A 1 97 ? -1.997 -8.764 -3.306 1.00 91.69 97 ASN A C 1
ATOM 781 O O . ASN A 1 97 ? -0.845 -8.989 -2.927 1.00 91.69 97 ASN A O 1
ATOM 785 N N . THR A 1 98 ? -2.393 -7.575 -3.759 1.00 92.50 98 THR A N 1
ATOM 786 C CA . THR A 1 98 ? -1.535 -6.392 -3.689 1.00 92.50 98 THR A CA 1
ATOM 787 C C . THR A 1 98 ? -1.305 -5.973 -2.241 1.00 92.50 98 THR A C 1
ATOM 789 O O . THR A 1 98 ? -2.086 -6.314 -1.342 1.00 92.50 98 THR A O 1
ATOM 792 N N . VAL A 1 99 ? -0.249 -5.196 -2.002 1.00 93.88 99 VAL A N 1
ATOM 793 C CA . VAL A 1 99 ? 0.087 -4.728 -0.648 1.00 93.88 99 VAL A CA 1
ATOM 794 C C . VAL A 1 99 ? -1.064 -3.955 0.012 1.00 93.88 99 VAL A C 1
ATOM 796 O O . VAL A 1 99 ? -1.333 -4.168 1.193 1.00 93.88 99 VAL A O 1
ATOM 799 N N . ASN A 1 100 ? -1.820 -3.151 -0.744 1.00 92.69 100 ASN A N 1
ATOM 800 C CA . ASN A 1 100 ? -2.950 -2.378 -0.210 1.00 92.69 100 ASN A CA 1
ATOM 801 C C . ASN A 1 100 ? -4.066 -3.288 0.317 1.00 92.69 100 ASN A C 1
ATOM 803 O O . ASN A 1 100 ? -4.623 -3.043 1.386 1.00 92.69 100 ASN A O 1
ATOM 807 N N . MET A 1 101 ? -4.368 -4.380 -0.391 1.00 92.94 101 MET A N 1
ATOM 808 C CA . MET A 1 101 ? -5.377 -5.344 0.059 1.00 92.94 101 MET A CA 1
ATOM 809 C C . MET A 1 101 ? -4.884 -6.156 1.256 1.00 92.94 101 MET A C 1
ATOM 811 O O . MET A 1 101 ? -5.657 -6.444 2.174 1.00 92.94 101 MET A O 1
ATOM 815 N N . CYS A 1 102 ? -3.588 -6.468 1.310 1.00 95.06 102 CYS A N 1
ATOM 816 C CA . CYS A 1 102 ? -2.995 -7.061 2.503 1.00 95.06 102 CYS A CA 1
ATOM 817 C C . CYS A 1 102 ? -3.083 -6.126 3.719 1.00 95.06 102 CYS A C 1
ATOM 819 O O . CYS A 1 102 ? -3.427 -6.587 4.809 1.00 95.06 102 CYS A O 1
ATOM 821 N N . LEU A 1 103 ? -2.839 -4.825 3.542 1.00 96.38 103 LEU A N 1
ATOM 822 C CA . LEU A 1 103 ? -2.987 -3.815 4.592 1.00 96.38 103 LEU A CA 1
ATOM 823 C C . LEU A 1 103 ? -4.448 -3.657 5.039 1.00 96.38 103 LEU A C 1
ATOM 825 O O . LEU A 1 103 ? -4.707 -3.603 6.241 1.00 96.38 103 LEU A O 1
ATOM 829 N N . ALA A 1 104 ? -5.412 -3.672 4.114 1.00 95.31 104 ALA A N 1
ATOM 830 C CA . ALA A 1 104 ? -6.836 -3.652 4.454 1.00 95.31 104 ALA A CA 1
ATOM 831 C C . ALA A 1 104 ? -7.232 -4.886 5.283 1.00 95.31 104 ALA A C 1
ATOM 833 O O . ALA A 1 104 ? -7.938 -4.777 6.288 1.00 95.31 104 ALA A O 1
ATOM 834 N N . ARG A 1 105 ? -6.709 -6.068 4.932 1.00 95.62 105 ARG A N 1
ATOM 835 C CA . ARG A 1 105 ? -6.903 -7.286 5.729 1.00 95.62 105 ARG A CA 1
ATOM 836 C C . ARG A 1 105 ? -6.246 -7.182 7.107 1.00 95.62 105 ARG A C 1
ATOM 838 O O . ARG A 1 105 ? -6.843 -7.606 8.091 1.00 95.62 105 ARG A O 1
ATOM 845 N N . LYS A 1 106 ? -5.038 -6.619 7.202 1.00 96.94 106 LYS A N 1
ATOM 846 C CA . LYS A 1 106 ? -4.351 -6.374 8.483 1.00 96.94 106 LYS A CA 1
ATOM 847 C C . LYS A 1 106 ? -5.164 -5.451 9.388 1.00 96.94 106 LYS A C 1
ATOM 849 O O . LYS A 1 106 ? -5.311 -5.749 10.568 1.00 96.94 106 LYS A O 1
ATOM 854 N N . LEU A 1 107 ? -5.745 -4.391 8.827 1.00 97.00 107 LEU A N 1
ATOM 855 C CA . LEU A 1 107 ? -6.663 -3.502 9.534 1.00 97.00 107 LEU A CA 1
ATOM 856 C C . LEU A 1 107 ? -7.909 -4.248 10.032 1.00 97.00 107 LEU A C 1
ATOM 858 O O . LEU A 1 107 ? -8.277 -4.112 11.193 1.00 97.00 107 LEU A O 1
ATOM 862 N N . MET A 1 108 ? -8.524 -5.081 9.188 1.00 96.31 108 MET A N 1
ATOM 863 C CA . MET A 1 108 ? -9.667 -5.910 9.587 1.00 96.31 108 MET A CA 1
ATOM 864 C C . MET A 1 108 ? -9.328 -6.828 10.771 1.00 96.31 108 MET A C 1
ATOM 866 O O . MET A 1 108 ? -10.103 -6.913 11.721 1.00 96.31 108 MET A O 1
ATOM 870 N N . VAL A 1 109 ? -8.164 -7.489 10.736 1.00 96.50 109 VAL A N 1
ATOM 871 C CA . VAL A 1 109 ? -7.688 -8.350 11.831 1.00 96.50 109 VAL A CA 1
ATOM 872 C C . VAL A 1 109 ? -7.442 -7.540 13.103 1.00 96.50 109 VAL A C 1
ATOM 874 O O . VAL A 1 109 ? -7.865 -7.970 14.170 1.00 96.50 109 VAL A O 1
ATOM 877 N N . LEU A 1 110 ? -6.815 -6.365 12.995 1.00 97.38 110 LEU A N 1
ATOM 878 C CA . LEU A 1 110 ? -6.577 -5.475 14.133 1.00 97.38 110 LEU A CA 1
ATOM 879 C C . LEU A 1 110 ? -7.891 -5.049 14.800 1.00 97.38 110 LEU A C 1
ATOM 881 O O . LEU A 1 110 ? -8.019 -5.148 16.014 1.00 97.38 110 LEU A O 1
ATOM 885 N N . ILE A 1 111 ? -8.887 -4.627 14.019 1.00 96.94 111 ILE A N 1
ATOM 886 C CA . ILE A 1 111 ? -10.198 -4.232 14.554 1.00 96.94 111 ILE A CA 1
ATOM 887 C C . ILE A 1 111 ? -10.880 -5.417 15.247 1.00 96.94 111 ILE A C 1
ATOM 889 O O . ILE A 1 111 ? -11.410 -5.264 16.346 1.00 96.94 111 ILE A O 1
ATOM 893 N N . ALA A 1 112 ? -10.860 -6.599 14.624 1.00 96.25 112 ALA A N 1
ATOM 894 C CA . ALA A 1 112 ? -11.463 -7.801 15.193 1.00 96.25 112 ALA A CA 1
ATOM 895 C C . ALA A 1 112 ? -10.792 -8.224 16.510 1.00 96.25 112 ALA A C 1
ATOM 897 O O . ALA A 1 112 ? -11.490 -8.590 17.452 1.00 96.25 112 ALA A O 1
ATOM 898 N N . ASP A 1 113 ? -9.462 -8.137 16.592 1.00 97.12 113 ASP A N 1
ATOM 899 C CA . ASP A 1 113 ? -8.697 -8.420 17.810 1.00 97.12 113 ASP A CA 1
ATOM 900 C C . ASP A 1 113 ? -9.068 -7.449 18.941 1.00 97.12 113 ASP A C 1
ATOM 902 O O . ASP A 1 113 ? -9.451 -7.867 20.035 1.00 97.12 113 ASP A O 1
ATOM 906 N N . LYS A 1 114 ? -9.068 -6.143 18.649 1.00 96.81 114 LYS A N 1
ATOM 907 C CA . LYS A 1 114 ? -9.364 -5.097 19.639 1.00 96.81 114 LYS A CA 1
ATOM 908 C C . LYS A 1 114 ? -10.805 -5.129 20.130 1.00 96.81 114 LYS A C 1
ATOM 910 O O . LYS A 1 114 ? -11.063 -4.958 21.322 1.00 96.81 114 LYS A O 1
ATOM 915 N N . ASN A 1 115 ? -11.751 -5.395 19.239 1.00 94.88 115 ASN A N 1
ATOM 916 C CA . ASN A 1 115 ? -13.172 -5.406 19.580 1.00 94.88 115 ASN A CA 1
ATOM 917 C C . ASN A 1 115 ? -13.676 -6.801 19.991 1.00 94.88 115 ASN A C 1
ATOM 919 O O . ASN A 1 115 ? -14.840 -6.946 20.364 1.00 94.88 115 ASN A O 1
ATOM 923 N N . GLY A 1 116 ? -12.822 -7.831 19.971 1.00 91.44 116 GLY A N 1
ATOM 924 C CA . GLY A 1 116 ? -13.207 -9.225 20.216 1.00 91.44 116 GLY A CA 1
ATOM 925 C C . GLY A 1 116 ? -13.766 -9.509 21.616 1.00 91.44 116 GLY A C 1
ATOM 926 O O . GLY A 1 116 ? -14.487 -10.486 21.796 1.00 91.44 116 GLY A O 1
ATOM 927 N N . GLN A 1 117 ? -13.482 -8.644 22.596 1.00 86.50 117 GLN A N 1
ATOM 928 C CA . GLN A 1 117 ? -14.011 -8.729 23.967 1.00 86.50 117 GLN A CA 1
ATOM 929 C C . GLN A 1 117 ? -15.264 -7.859 24.194 1.00 86.50 117 GLN A C 1
ATOM 931 O O . GLN A 1 117 ? -15.752 -7.751 25.319 1.00 86.50 117 GLN A O 1
ATOM 936 N N . GLY A 1 118 ? -15.802 -7.254 23.131 1.00 87.31 118 GLY A N 1
ATOM 937 C CA . GLY A 1 118 ? -16.928 -6.327 23.183 1.00 87.31 118 GLY A CA 1
ATOM 938 C C . GLY A 1 118 ? -16.507 -4.863 23.352 1.00 87.31 118 GLY A C 1
ATOM 939 O O . GLY A 1 118 ? -15.430 -4.548 23.861 1.00 87.31 118 GLY A O 1
ATOM 940 N N . GLY A 1 119 ? -17.392 -3.963 22.918 1.00 89.12 119 GLY A N 1
ATOM 941 C CA . GLY A 1 119 ? -17.125 -2.524 22.866 1.00 89.12 119 GLY A CA 1
ATOM 942 C C . GLY A 1 119 ? -16.208 -2.111 21.707 1.00 89.12 119 GLY A C 1
ATOM 943 O O . GLY A 1 119 ? -15.795 -2.939 20.896 1.00 89.12 119 GLY A O 1
ATOM 944 N N . ASP A 1 120 ? -15.922 -0.811 21.632 1.00 92.50 120 ASP A N 1
ATOM 945 C CA . ASP A 1 120 ? -14.932 -0.242 20.715 1.00 92.50 120 ASP A CA 1
ATOM 946 C C . ASP A 1 120 ? -13.629 0.024 21.476 1.00 92.50 120 ASP A C 1
ATOM 948 O O . ASP A 1 120 ? -13.539 0.995 22.227 1.00 92.50 120 ASP A O 1
ATOM 952 N N . ASN A 1 121 ? -12.635 -0.847 21.298 1.00 94.75 121 ASN A N 1
ATOM 953 C CA . ASN A 1 121 ? -11.298 -0.679 21.882 1.00 94.75 121 ASN A CA 1
ATOM 954 C C . ASN A 1 121 ? -10.234 -0.418 20.809 1.00 94.75 121 ASN A C 1
ATOM 956 O O . ASN A 1 121 ? -9.037 -0.495 21.087 1.00 94.75 121 ASN A O 1
ATOM 960 N N . TYR A 1 122 ? -10.650 -0.162 19.570 1.00 95.19 122 TYR A N 1
ATOM 961 C CA . TYR A 1 122 ? -9.736 0.090 18.469 1.00 95.19 122 TYR A CA 1
ATOM 962 C C . TYR A 1 122 ? -9.319 1.567 18.441 1.00 95.19 122 TYR A C 1
ATOM 964 O O . TYR A 1 122 ? -10.114 2.450 18.102 1.00 95.19 122 TYR A O 1
ATOM 972 N N . ASP A 1 123 ? -8.046 1.837 18.740 1.00 95.50 123 ASP A N 1
ATOM 973 C CA . ASP A 1 123 ? -7.414 3.128 18.457 1.00 95.50 123 ASP A CA 1
ATOM 974 C C . ASP A 1 123 ? -6.806 3.109 17.041 1.00 95.50 123 ASP A C 1
ATOM 976 O O . ASP A 1 123 ? -5.888 2.323 16.781 1.00 95.50 123 ASP A O 1
ATOM 980 N N . PRO A 1 124 ? -7.252 3.986 16.119 1.00 94.12 124 PRO A N 1
ATOM 981 C CA . PRO A 1 124 ? -6.733 4.038 14.756 1.00 94.12 124 PRO A CA 1
ATOM 982 C C . PRO A 1 124 ? -5.213 4.196 14.662 1.00 94.12 124 PRO A C 1
ATOM 984 O O . PRO A 1 124 ? -4.591 3.671 13.739 1.00 94.12 124 PRO A O 1
ATOM 987 N N . ARG A 1 125 ? -4.577 4.857 15.637 1.00 95.81 125 ARG A N 1
ATOM 988 C CA . ARG A 1 125 ? -3.115 5.029 15.655 1.00 95.81 125 ARG A CA 1
ATOM 989 C C . ARG A 1 125 ? -2.360 3.704 15.736 1.00 95.81 125 ARG A C 1
ATOM 991 O O . ARG A 1 125 ? -1.248 3.619 15.221 1.00 95.81 125 ARG A O 1
ATOM 998 N N . GLU A 1 126 ? -2.961 2.654 16.294 1.00 97.12 126 GLU A N 1
ATOM 999 C CA . GLU A 1 126 ? -2.343 1.325 16.339 1.00 97.12 126 GLU A CA 1
ATOM 1000 C C . GLU A 1 126 ? -2.120 0.733 14.943 1.00 97.12 126 GLU A C 1
ATOM 1002 O O . GLU A 1 126 ? -1.168 -0.022 14.727 1.00 97.12 126 GLU A O 1
ATOM 1007 N N . PHE A 1 127 ? -2.937 1.127 13.959 1.00 97.44 127 PHE A N 1
ATOM 1008 C CA . PHE A 1 127 ? -2.739 0.704 12.579 1.00 97.44 127 PHE A CA 1
ATOM 1009 C C . PHE A 1 127 ? -1.419 1.219 11.992 1.00 97.44 127 PHE A C 1
ATOM 1011 O O . PHE A 1 127 ? -0.835 0.542 11.152 1.00 97.44 127 PHE A O 1
ATOM 1018 N N . LEU A 1 128 ? -0.902 2.369 12.441 1.00 98.00 128 LEU A N 1
ATOM 1019 C CA . LEU A 1 128 ? 0.378 2.898 11.954 1.00 98.00 128 LEU A CA 1
ATOM 1020 C C . LEU A 1 128 ? 1.550 1.980 12.321 1.00 98.00 128 LEU A C 1
ATOM 1022 O O . LEU A 1 128 ? 2.450 1.782 11.506 1.00 98.00 128 LEU A O 1
ATOM 1026 N N . THR A 1 129 ? 1.506 1.366 13.505 1.00 98.31 129 THR A N 1
ATOM 1027 C CA . THR A 1 129 ? 2.480 0.346 13.914 1.00 98.31 129 THR A CA 1
ATOM 1028 C C . THR A 1 129 ? 2.353 -0.898 13.041 1.00 98.31 129 THR A C 1
ATOM 1030 O O . THR A 1 129 ? 3.349 -1.363 12.497 1.00 98.31 129 THR A O 1
ATOM 1033 N N . VAL A 1 130 ? 1.127 -1.386 12.809 1.00 98.06 130 VAL A N 1
ATOM 1034 C CA . VAL A 1 130 ? 0.881 -2.541 11.926 1.00 98.06 130 VAL A CA 1
ATOM 1035 C C . VAL A 1 130 ? 1.359 -2.278 10.495 1.00 98.06 130 VAL A C 1
ATOM 1037 O O . VAL A 1 130 ? 1.990 -3.144 9.892 1.00 98.06 130 VAL A O 1
ATOM 1040 N N . LEU A 1 131 ? 1.087 -1.086 9.958 1.00 97.75 131 LEU A N 1
ATOM 1041 C CA . LEU A 1 131 ? 1.563 -0.630 8.655 1.00 97.75 131 LEU A CA 1
ATOM 1042 C C . LEU A 1 131 ? 3.091 -0.649 8.603 1.00 97.75 131 LEU A C 1
ATOM 1044 O O . LEU A 1 131 ? 3.662 -1.242 7.692 1.00 97.75 131 LEU A O 1
ATOM 1048 N N . LYS A 1 132 ? 3.750 -0.010 9.575 1.00 98.19 132 LYS A N 1
ATOM 1049 C CA . LYS A 1 132 ? 5.209 0.061 9.643 1.00 98.19 132 LYS A CA 1
ATOM 1050 C C . LYS A 1 132 ? 5.828 -1.330 9.704 1.00 98.19 132 LYS A C 1
ATOM 1052 O O . LYS A 1 132 ? 6.690 -1.639 8.889 1.00 98.19 132 LYS A O 1
ATOM 1057 N N . ASP A 1 133 ? 5.377 -2.164 10.630 1.00 98.25 133 ASP A N 1
ATOM 1058 C CA . ASP A 1 133 ? 5.956 -3.488 10.836 1.00 98.25 133 ASP A CA 1
ATOM 1059 C C . ASP A 1 133 ? 5.746 -4.375 9.606 1.00 98.25 133 ASP A C 1
ATOM 1061 O O . ASP A 1 133 ? 6.681 -5.033 9.153 1.00 98.25 133 ASP A O 1
ATOM 1065 N N . TYR A 1 134 ? 4.555 -4.349 9.001 1.00 98.00 134 TYR A N 1
ATOM 1066 C CA . TYR A 1 134 ? 4.261 -5.162 7.821 1.00 98.00 134 TYR A CA 1
ATOM 1067 C C . TYR A 1 134 ? 5.066 -4.747 6.583 1.00 98.00 134 TYR A C 1
ATOM 1069 O O . TYR A 1 134 ? 5.517 -5.612 5.839 1.00 98.00 134 TYR A O 1
ATOM 1077 N N . MET A 1 135 ? 5.270 -3.443 6.377 1.00 97.94 135 MET A N 1
ATOM 1078 C CA . MET A 1 135 ? 6.049 -2.907 5.251 1.00 97.94 135 MET A CA 1
ATOM 1079 C C . MET A 1 135 ? 7.565 -3.036 5.438 1.00 97.94 135 MET A C 1
ATOM 1081 O O . MET A 1 135 ? 8.309 -2.898 4.477 1.00 97.94 135 MET A O 1
ATOM 1085 N N . LEU A 1 136 ? 8.041 -3.228 6.673 1.00 97.50 136 LEU A N 1
ATOM 1086 C CA . LEU A 1 136 ? 9.467 -3.397 6.972 1.00 97.50 136 LEU A CA 1
ATOM 1087 C C . LEU A 1 136 ? 9.861 -4.857 7.204 1.00 97.50 136 LEU A C 1
ATOM 1089 O O . LEU A 1 136 ? 11.052 -5.152 7.294 1.00 97.50 136 LEU A O 1
ATOM 1093 N N . THR A 1 137 ? 8.891 -5.767 7.304 1.00 96.88 137 THR A N 1
ATOM 1094 C CA . THR A 1 137 ? 9.157 -7.200 7.434 1.00 96.88 137 THR A CA 1
ATOM 1095 C C . THR A 1 137 ? 9.595 -7.750 6.078 1.00 96.88 137 THR A C 1
ATOM 1097 O O . THR A 1 137 ? 8.789 -7.746 5.149 1.00 96.88 137 THR A O 1
ATOM 1100 N N . PRO A 1 138 ? 10.833 -8.265 5.942 1.00 93.38 138 PRO A N 1
ATOM 1101 C CA . PRO A 1 138 ? 11.301 -8.790 4.669 1.00 93.38 138 PRO A CA 1
ATOM 1102 C C . PRO A 1 138 ? 10.427 -9.953 4.181 1.00 93.38 138 PRO A C 1
ATOM 1104 O O . PRO A 1 138 ? 10.038 -10.807 4.988 1.00 93.38 138 PRO A O 1
ATOM 1107 N N . PRO A 1 139 ? 10.159 -10.040 2.869 1.00 89.56 139 PRO A N 1
ATOM 1108 C CA . PRO A 1 139 ? 9.443 -11.161 2.291 1.00 89.56 139 PRO A CA 1
ATOM 1109 C C . PRO A 1 139 ? 10.237 -12.458 2.489 1.00 89.56 139 PRO A C 1
ATOM 1111 O O . PRO A 1 139 ? 11.475 -12.442 2.533 1.00 89.56 139 PRO A O 1
ATOM 1114 N N . PRO A 1 140 ? 9.558 -13.610 2.574 1.00 84.69 140 PRO A N 1
ATOM 1115 C CA . PRO A 1 140 ? 10.251 -14.883 2.622 1.00 84.69 140 PRO A CA 1
ATOM 1116 C C . PRO A 1 140 ? 11.061 -15.151 1.348 1.00 84.69 140 PRO A C 1
ATOM 1118 O O . PRO A 1 140 ? 10.674 -14.739 0.258 1.00 84.69 140 PRO A O 1
ATOM 1121 N N . LYS A 1 141 ? 12.151 -15.923 1.471 1.00 83.19 141 LYS A N 1
ATOM 1122 C CA . LYS A 1 141 ? 12.993 -16.319 0.322 1.00 83.19 141 LYS A CA 1
ATOM 1123 C C . LYS A 1 141 ? 12.230 -17.124 -0.730 1.00 83.19 141 LYS A C 1
ATOM 1125 O O . LYS A 1 141 ? 12.503 -16.994 -1.915 1.00 83.19 141 LYS A O 1
ATOM 1130 N N . ASP A 1 142 ? 11.314 -17.972 -0.269 1.00 83.62 142 ASP A N 1
ATOM 1131 C CA . ASP A 1 142 ? 10.352 -18.680 -1.107 1.00 83.62 142 ASP A CA 1
ATOM 1132 C C . ASP A 1 142 ? 8.946 -18.204 -0.711 1.00 83.62 142 ASP A C 1
ATOM 1134 O O . ASP A 1 142 ? 8.305 -18.804 0.166 1.00 83.62 142 ASP A O 1
ATOM 1138 N N . PRO A 1 143 ? 8.468 -17.098 -1.304 1.00 70.62 143 PRO A N 1
ATOM 1139 C CA . PRO A 1 143 ? 7.158 -16.542 -0.989 1.00 70.62 143 PRO A CA 1
ATOM 1140 C C . PRO A 1 143 ? 6.020 -17.467 -1.443 1.00 70.62 143 PRO A C 1
ATOM 1142 O O . PRO A 1 143 ? 4.867 -17.234 -1.079 1.00 70.62 143 PRO A O 1
ATOM 1145 N N . HIS A 1 144 ? 6.319 -18.516 -2.220 1.00 69.50 144 HIS A N 1
ATOM 1146 C CA . HIS A 1 144 ? 5.327 -19.445 -2.735 1.00 69.50 144 HIS A CA 1
ATOM 1147 C C . HIS A 1 144 ? 4.948 -20.518 -1.724 1.00 69.50 144 HIS A C 1
ATOM 1149 O O . HIS A 1 144 ? 3.775 -20.865 -1.599 1.00 69.50 144 HIS A O 1
ATOM 1155 N N . ASN A 1 145 ? 5.930 -21.003 -0.967 1.00 76.69 145 ASN A N 1
ATOM 1156 C CA . ASN A 1 145 ? 5.717 -22.091 -0.021 1.00 76.69 145 ASN A CA 1
ATOM 1157 C C . ASN A 1 145 ? 5.580 -21.626 1.438 1.00 76.69 145 ASN A C 1
ATOM 1159 O O . ASN A 1 145 ? 4.935 -22.291 2.244 1.00 76.69 145 ASN A O 1
ATOM 1163 N N . SER A 1 146 ? 6.189 -20.496 1.802 1.00 83.44 146 SER A N 1
ATOM 1164 C CA . SER A 1 146 ? 6.316 -20.117 3.219 1.00 83.44 146 SER A CA 1
ATOM 1165 C C . SER A 1 146 ? 5.312 -19.072 3.714 1.00 83.44 146 SER A C 1
ATOM 1167 O O . SER A 1 146 ? 5.083 -18.998 4.918 1.00 83.44 146 SER A O 1
ATOM 1169 N N . ASP A 1 147 ? 4.677 -18.305 2.820 1.00 88.25 147 ASP A N 1
ATOM 1170 C CA . ASP A 1 147 ? 3.603 -17.364 3.178 1.00 88.25 147 ASP A CA 1
ATOM 1171 C C . ASP A 1 147 ? 2.621 -17.134 2.009 1.00 88.25 147 ASP A C 1
ATOM 1173 O O . ASP 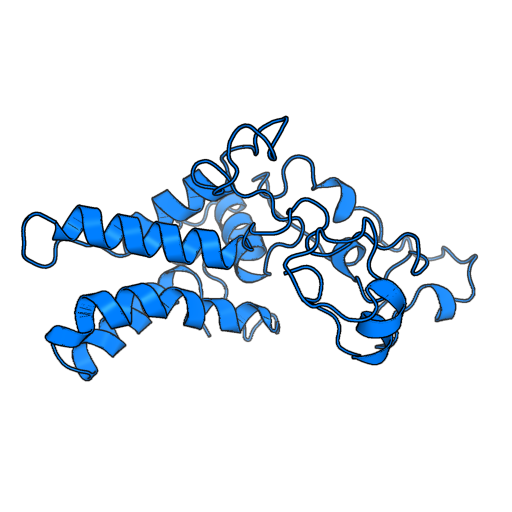A 1 147 ? 2.508 -16.023 1.477 1.00 88.25 147 ASP A O 1
ATOM 1177 N N . PRO A 1 148 ? 1.881 -18.172 1.573 1.00 87.12 148 PRO A N 1
ATOM 1178 C CA . PRO A 1 148 ? 0.988 -18.066 0.417 1.00 87.12 148 PRO A CA 1
ATOM 1179 C C . PRO A 1 148 ? -0.116 -17.020 0.619 1.00 87.12 148 PRO A C 1
ATOM 1181 O O . PRO A 1 148 ? -0.576 -16.410 -0.343 1.00 87.12 148 PRO A O 1
ATOM 1184 N N . ALA A 1 149 ? -0.516 -16.776 1.870 1.00 88.94 149 ALA A N 1
ATOM 1185 C CA . ALA A 1 149 ? -1.528 -15.793 2.220 1.00 88.94 149 ALA A CA 1
ATOM 1186 C C . ALA A 1 149 ? -0.958 -14.384 2.452 1.00 88.94 149 ALA A C 1
ATOM 1188 O O . ALA A 1 149 ? -1.758 -13.477 2.670 1.00 88.94 149 ALA A O 1
ATOM 1189 N N . GLN A 1 150 ? 0.362 -14.171 2.420 1.00 92.75 150 GLN A N 1
ATOM 1190 C CA . GLN A 1 150 ? 1.021 -12.881 2.689 1.00 92.75 150 GLN A CA 1
ATOM 1191 C C . GLN A 1 150 ? 0.659 -12.311 4.071 1.00 92.75 150 GLN A C 1
ATOM 1193 O O . GLN A 1 150 ? 0.345 -11.126 4.224 1.00 92.75 150 GLN A O 1
ATOM 1198 N N . VAL A 1 151 ? 0.566 -13.169 5.087 1.00 91.38 151 VAL A N 1
ATOM 1199 C CA . VAL A 1 151 ? 0.223 -12.757 6.455 1.00 91.38 151 VAL A CA 1
ATOM 1200 C C . VAL A 1 151 ? 1.421 -12.113 7.139 1.00 91.38 151 VAL A C 1
ATOM 1202 O O . VAL A 1 151 ? 1.234 -11.136 7.862 1.00 91.38 151 VAL A O 1
ATOM 1205 N N . ALA A 1 152 ? 2.631 -12.623 6.928 1.00 90.88 152 ALA A N 1
ATOM 1206 C CA . ALA A 1 152 ? 3.833 -12.124 7.581 1.00 90.88 152 ALA A CA 1
ATOM 1207 C C . ALA A 1 152 ? 4.367 -10.870 6.883 1.00 90.88 152 ALA A C 1
ATOM 1209 O O . ALA A 1 152 ? 4.581 -9.858 7.545 1.00 90.88 152 ALA A O 1
ATOM 1210 N N . ALA A 1 153 ? 4.498 -10.920 5.558 1.00 92.75 153 ALA A N 1
ATOM 1211 C CA . ALA A 1 153 ? 5.072 -9.843 4.757 1.00 92.75 153 ALA A CA 1
ATOM 1212 C C . ALA A 1 153 ? 4.339 -9.680 3.421 1.00 92.75 153 ALA A C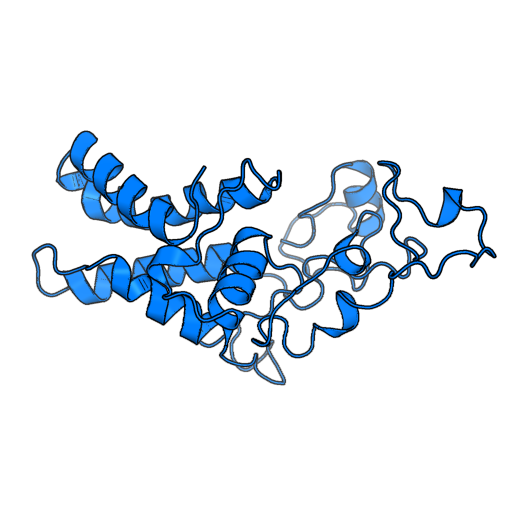 1
ATOM 1214 O O . ALA A 1 153 ? 3.681 -10.607 2.937 1.00 92.75 153 ALA A O 1
ATOM 1215 N N . HIS A 1 154 ? 4.465 -8.504 2.804 1.00 93.75 154 HIS A N 1
ATOM 1216 C CA . HIS A 1 154 ? 4.041 -8.325 1.418 1.00 93.75 154 HIS A CA 1
ATOM 1217 C C . HIS A 1 154 ? 5.138 -8.799 0.462 1.00 93.75 154 HIS A C 1
ATOM 1219 O O . HIS A 1 154 ? 6.326 -8.740 0.763 1.00 93.75 154 HIS A O 1
ATOM 1225 N N . ASN A 1 155 ? 4.733 -9.230 -0.731 1.00 92.19 155 ASN A N 1
ATOM 1226 C CA . ASN A 1 155 ? 5.660 -9.598 -1.801 1.00 92.19 155 ASN A CA 1
ATOM 1227 C C . ASN A 1 155 ? 5.443 -8.766 -3.071 1.00 92.19 155 ASN A C 1
ATOM 1229 O O . ASN A 1 155 ? 5.931 -9.123 -4.138 1.00 92.19 155 ASN A O 1
ATOM 1233 N N . ASP A 1 156 ? 4.677 -7.680 -2.957 1.00 92.81 156 ASP A N 1
ATOM 1234 C CA . ASP A 1 156 ? 4.300 -6.854 -4.097 1.00 92.81 156 ASP A CA 1
ATOM 1235 C C . ASP A 1 156 ? 5.501 -6.093 -4.670 1.00 92.81 156 ASP A C 1
ATOM 1237 O O . ASP A 1 156 ? 6.400 -5.676 -3.935 1.00 92.81 156 ASP A O 1
ATOM 1241 N N . THR A 1 157 ? 5.512 -5.939 -5.991 1.00 92.00 157 THR A N 1
ATOM 1242 C CA . THR A 1 157 ? 6.560 -5.222 -6.720 1.00 92.00 157 THR A CA 1
ATOM 1243 C C . THR A 1 157 ? 6.263 -3.731 -6.754 1.00 92.00 157 THR A C 1
ATOM 1245 O O . THR A 1 157 ? 7.164 -2.928 -6.515 1.00 92.00 157 THR A O 1
ATOM 1248 N N . TYR A 1 158 ? 5.009 -3.365 -7.026 1.00 92.19 158 TYR A N 1
ATOM 1249 C CA . TYR A 1 158 ? 4.542 -1.990 -7.091 1.00 92.19 158 TYR A CA 1
ATOM 1250 C C . TYR A 1 158 ? 3.986 -1.536 -5.740 1.00 92.19 158 TYR A C 1
ATOM 1252 O O . TYR A 1 158 ? 3.186 -2.222 -5.109 1.00 92.19 158 TYR A O 1
ATOM 1260 N N . LEU A 1 159 ? 4.417 -0.351 -5.313 1.00 93.06 159 LEU A N 1
ATOM 1261 C CA . LEU A 1 159 ? 4.035 0.289 -4.063 1.00 93.06 159 LEU A CA 1
ATOM 1262 C C . LEU A 1 159 ? 3.438 1.655 -4.373 1.00 93.06 159 LEU A C 1
ATOM 1264 O O . LEU A 1 159 ? 4.084 2.508 -5.004 1.00 93.06 159 LEU A O 1
ATOM 1268 N N . ASP A 1 160 ? 2.223 1.889 -3.892 1.00 90.94 160 ASP A N 1
ATOM 1269 C CA . ASP A 1 160 ? 1.552 3.149 -4.152 1.00 90.94 160 ASP A CA 1
ATOM 1270 C C . ASP A 1 160 ? 2.275 4.338 -3.546 1.00 90.94 160 ASP A C 1
ATOM 1272 O O . ASP A 1 160 ? 3.036 4.261 -2.575 1.00 90.94 160 ASP A O 1
ATOM 1276 N N . ILE A 1 161 ? 2.058 5.485 -4.180 1.00 89.38 161 ILE A N 1
ATOM 1277 C CA . ILE A 1 161 ? 2.790 6.699 -3.847 1.00 89.38 161 ILE A CA 1
ATOM 1278 C C . ILE A 1 161 ? 2.572 7.130 -2.397 1.00 89.38 161 ILE A C 1
ATOM 1280 O O . ILE A 1 161 ? 3.485 7.693 -1.795 1.00 89.38 161 ILE A O 1
ATOM 1284 N N . TYR A 1 162 ? 1.399 6.841 -1.823 1.00 91.25 162 TYR A N 1
ATOM 1285 C CA . TYR A 1 162 ? 1.108 7.174 -0.434 1.00 91.25 162 TYR A CA 1
ATOM 1286 C C . TYR A 1 162 ? 2.026 6.395 0.518 1.00 91.25 162 TYR A C 1
ATOM 1288 O O . TYR A 1 162 ? 2.568 7.001 1.436 1.00 91.25 162 TYR A O 1
ATOM 1296 N N . LEU A 1 163 ? 2.298 5.108 0.250 1.00 94.25 163 LEU A N 1
ATOM 1297 C CA . LEU A 1 163 ? 3.253 4.302 1.017 1.00 94.25 163 LEU A CA 1
ATOM 1298 C C . LEU A 1 163 ? 4.661 4.865 0.858 1.00 94.25 163 LEU A C 1
ATOM 1300 O O . LEU A 1 163 ? 5.315 5.208 1.840 1.00 94.25 163 LEU A O 1
ATOM 1304 N N . ARG A 1 164 ? 5.107 5.052 -0.389 1.00 93.06 164 ARG A N 1
ATOM 1305 C CA . ARG A 1 164 ? 6.452 5.573 -0.681 1.00 93.06 164 ARG A CA 1
ATOM 1306 C C . ARG A 1 164 ? 6.706 6.918 0.002 1.00 93.06 164 ARG A C 1
ATOM 1308 O O . ARG A 1 164 ? 7.788 7.154 0.528 1.00 93.06 164 ARG A O 1
ATOM 1315 N N . ARG A 1 165 ? 5.709 7.807 0.032 1.00 92.00 165 ARG A N 1
ATOM 1316 C CA . ARG A 1 165 ? 5.819 9.115 0.694 1.00 92.00 165 ARG A CA 1
ATOM 1317 C C . ARG A 1 165 ? 5.673 9.045 2.204 1.00 92.00 165 ARG A C 1
ATOM 1319 O O . ARG A 1 165 ? 6.388 9.778 2.878 1.00 92.00 165 ARG A O 1
ATOM 1326 N N . PHE A 1 166 ? 4.829 8.159 2.724 1.00 95.06 166 PHE A N 1
ATOM 1327 C CA . PHE A 1 166 ? 4.728 7.913 4.157 1.00 95.06 166 PHE A CA 1
ATOM 1328 C C . PHE A 1 166 ? 6.091 7.514 4.735 1.00 95.06 166 PHE A C 1
ATOM 1330 O O . PHE A 1 166 ? 6.569 8.137 5.679 1.00 95.06 166 PHE A O 1
ATOM 1337 N N . PHE A 1 167 ? 6.773 6.543 4.121 1.00 97.12 167 PHE A N 1
ATOM 1338 C CA . PHE A 1 167 ? 8.084 6.095 4.600 1.00 97.12 167 PHE A CA 1
ATOM 1339 C C . PHE A 1 167 ? 9.219 7.078 4.297 1.00 97.12 167 PHE A C 1
ATOM 1341 O O . PHE A 1 167 ? 10.179 7.141 5.065 1.00 97.12 167 PHE A O 1
ATOM 1348 N N . ALA A 1 168 ? 9.111 7.892 3.243 1.00 95.25 168 ALA A N 1
ATOM 1349 C CA . ALA A 1 168 ? 10.035 9.006 3.028 1.00 95.25 168 ALA A CA 1
ATOM 1350 C C . ALA A 1 168 ? 9.936 10.036 4.165 1.00 95.25 168 ALA A C 1
ATOM 1352 O O . ALA A 1 168 ? 10.938 10.342 4.797 1.00 95.25 168 ALA A O 1
ATOM 1353 N N . ASN A 1 169 ? 8.721 10.470 4.502 1.00 95.94 169 ASN A N 1
ATOM 1354 C CA . ASN A 1 169 ? 8.470 11.389 5.613 1.00 95.94 169 ASN A CA 1
ATOM 1355 C C . ASN A 1 169 ? 8.930 10.809 6.962 1.00 95.94 169 ASN A C 1
ATOM 1357 O O . ASN A 1 169 ? 9.510 11.522 7.781 1.00 95.94 169 ASN A O 1
ATOM 1361 N N . LEU A 1 170 ? 8.724 9.506 7.177 1.00 97.81 170 LEU A N 1
ATOM 1362 C CA . LEU A 1 170 ? 9.225 8.818 8.367 1.00 97.81 170 LEU A CA 1
ATOM 1363 C C . LEU A 1 170 ? 10.761 8.788 8.398 1.00 97.81 170 LEU A C 1
ATOM 1365 O O . LEU A 1 170 ? 11.358 8.912 9.464 1.00 97.81 170 LEU A O 1
ATOM 1369 N N . SER A 1 171 ? 11.408 8.640 7.236 1.00 97.56 171 SER A N 1
ATOM 1370 C CA . SER A 1 171 ? 12.873 8.708 7.114 1.00 97.56 171 SER A CA 1
ATOM 1371 C C . SER A 1 171 ? 13.409 10.096 7.460 1.00 97.56 171 SER A C 1
ATOM 1373 O O . SER A 1 171 ? 14.489 10.201 8.033 1.00 97.56 171 SER A O 1
ATOM 1375 N N . ASP A 1 172 ? 12.631 11.139 7.168 1.00 97.12 172 ASP A N 1
ATOM 1376 C CA . ASP A 1 172 ? 12.944 12.532 7.503 1.00 97.12 172 ASP A CA 1
ATOM 1377 C C . ASP A 1 172 ? 12.687 12.861 8.991 1.00 97.12 172 ASP A C 1
ATOM 1379 O O . ASP A 1 172 ? 12.870 13.998 9.426 1.00 97.12 172 ASP A O 1
ATOM 1383 N N . GLY A 1 173 ? 12.284 11.870 9.797 1.00 97.19 173 GLY A N 1
ATOM 1384 C CA . GLY A 1 173 ? 12.112 11.996 11.245 1.00 97.19 173 GLY A CA 1
ATOM 1385 C C . GLY A 1 173 ? 10.738 12.500 11.687 1.00 97.19 173 GLY A C 1
ATOM 1386 O O . GLY A 1 173 ? 10.560 12.801 12.869 1.00 97.19 173 GLY A O 1
ATOM 1387 N N . LEU A 1 174 ? 9.758 12.588 10.781 1.00 97.44 174 LEU A N 1
ATOM 1388 C CA . LEU A 1 174 ? 8.385 12.908 11.169 1.00 97.44 174 LEU 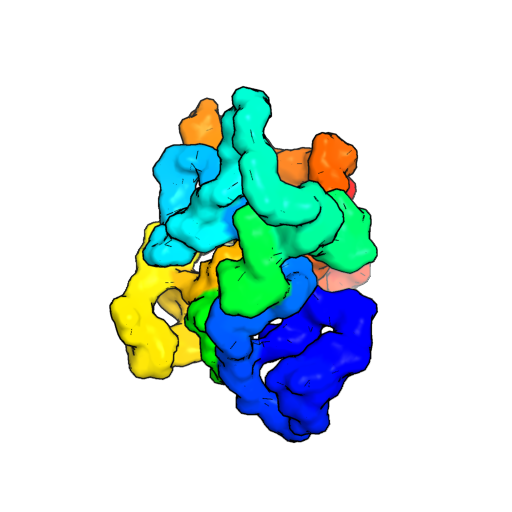A CA 1
ATOM 1389 C C . LEU A 1 174 ? 7.761 11.748 11.964 1.00 97.44 174 LEU A C 1
ATOM 1391 O O . LEU A 1 174 ? 7.998 10.582 11.640 1.00 97.44 174 LEU A O 1
ATOM 1395 N N . PRO A 1 175 ? 6.930 12.028 12.985 1.00 97.06 175 PRO A N 1
ATOM 1396 C CA . PRO A 1 175 ? 6.149 10.982 13.636 1.00 97.06 175 PRO A CA 1
ATOM 1397 C C . PRO A 1 175 ? 5.117 10.410 12.650 1.00 97.06 175 PRO A C 1
ATOM 1399 O O . PRO A 1 175 ? 4.684 11.088 11.710 1.00 97.06 175 PRO A O 1
ATOM 1402 N N . MET A 1 176 ? 4.724 9.150 12.848 1.00 97.25 176 MET A N 1
ATOM 1403 C CA . MET A 1 176 ? 3.915 8.389 11.884 1.00 97.25 176 MET A CA 1
ATOM 1404 C C . MET A 1 176 ? 2.580 9.077 11.549 1.00 97.25 176 MET A C 1
ATOM 1406 O O . MET A 1 176 ? 2.143 9.071 10.402 1.00 97.25 176 MET A O 1
ATOM 1410 N N . GLU A 1 177 ? 1.972 9.756 12.516 1.00 95.69 177 GLU A N 1
ATOM 1411 C CA . GLU A 1 177 ? 0.714 10.501 12.398 1.00 95.69 177 GLU A CA 1
ATOM 1412 C C . GLU A 1 177 ? 0.811 11.699 11.432 1.00 95.69 177 GLU A C 1
ATOM 1414 O O . GLU A 1 177 ? -0.198 12.176 10.897 1.00 95.69 177 GLU A O 1
ATOM 1419 N N . HIS A 1 178 ? 2.029 12.182 11.182 1.00 95.12 178 HIS A N 1
ATOM 1420 C CA . HIS A 1 178 ? 2.333 13.280 10.264 1.00 95.12 178 HIS A CA 1
ATOM 1421 C C . HIS A 1 178 ? 2.986 12.806 8.959 1.00 95.12 178 HIS A C 1
ATOM 1423 O O . HIS A 1 178 ? 3.312 13.628 8.105 1.00 95.12 178 HIS A O 1
ATOM 1429 N N . CYS A 1 179 ? 3.146 11.494 8.766 1.00 95.94 179 CYS A N 1
ATOM 1430 C CA . CYS A 1 179 ? 3.790 10.953 7.574 1.00 95.94 179 CYS A CA 1
ATOM 1431 C C . CYS A 1 179 ? 2.866 10.903 6.350 1.00 95.94 179 CYS A C 1
ATOM 1433 O O . CYS A 1 179 ? 3.358 10.919 5.221 1.00 95.94 179 CYS A O 1
ATOM 1435 N N . ALA A 1 180 ? 1.543 10.898 6.531 1.00 92.56 180 ALA A N 1
ATOM 1436 C CA . ALA A 1 180 ? 0.600 10.971 5.419 1.00 92.56 180 ALA A CA 1
ATOM 1437 C C . ALA A 1 180 ? 0.772 12.280 4.630 1.00 92.56 180 ALA A C 1
ATOM 1439 O O . ALA A 1 180 ? 0.608 13.375 5.169 1.00 92.56 180 ALA A O 1
ATOM 1440 N N . ARG A 1 181 ? 1.085 12.166 3.338 1.00 86.88 181 ARG A N 1
ATOM 1441 C CA . ARG A 1 181 ? 1.224 13.312 2.432 1.00 86.88 181 ARG A CA 1
ATOM 1442 C C . ARG A 1 181 ? -0.119 13.644 1.790 1.00 86.88 181 ARG A C 1
ATOM 1444 O O . ARG A 1 181 ? -0.907 12.741 1.543 1.00 86.88 181 ARG A O 1
ATOM 1451 N N . ASN A 1 182 ? -0.357 14.915 1.471 1.00 84.94 182 ASN A N 1
ATOM 1452 C CA . ASN A 1 182 ? -1.514 15.325 0.679 1.00 84.94 182 ASN A CA 1
ATOM 1453 C C . ASN A 1 182 ? -1.344 14.897 -0.787 1.00 84.94 182 ASN A C 1
ATOM 1455 O O . ASN A 1 182 ? -0.421 15.331 -1.477 1.00 84.94 182 ASN A O 1
ATOM 1459 N N . GLN A 1 183 ? -2.248 14.046 -1.267 1.00 75.19 183 GLN A N 1
ATOM 1460 C CA . GLN A 1 183 ? -2.227 13.503 -2.624 1.00 75.19 183 GLN A CA 1
ATOM 1461 C C . GLN A 1 183 ? -2.616 14.542 -3.691 1.00 75.19 183 GLN A C 1
ATOM 1463 O O . GLN A 1 183 ? -2.385 14.305 -4.874 1.00 75.19 183 GLN A O 1
ATOM 1468 N N . ARG A 1 184 ? -3.135 15.723 -3.312 1.00 77.56 184 ARG A N 1
ATOM 1469 C CA . ARG A 1 184 ? -3.281 16.857 -4.247 1.00 77.56 184 ARG A CA 1
ATOM 1470 C C . ARG A 1 184 ? -1.935 17.475 -4.635 1.00 77.56 184 ARG A C 1
ATOM 1472 O O . ARG A 1 184 ? -1.801 17.946 -5.758 1.00 77.56 184 ARG A O 1
ATOM 1479 N N . ASP A 1 185 ? -0.936 17.422 -3.751 1.00 78.31 185 ASP A N 1
ATOM 1480 C CA . ASP A 1 185 ? 0.406 17.964 -4.022 1.00 78.31 185 ASP A CA 1
ATOM 1481 C C . ASP A 1 185 ? 1.221 17.050 -4.948 1.00 78.31 185 ASP A C 1
ATOM 1483 O O . ASP A 1 185 ? 2.249 17.448 -5.497 1.00 78.31 185 ASP A O 1
ATOM 1487 N N . GLN A 1 186 ? 0.788 15.797 -5.094 1.00 71.88 186 GLN A N 1
ATOM 1488 C CA . GLN A 1 186 ? 1.376 14.833 -6.009 1.00 71.88 186 GLN A CA 1
ATOM 1489 C C . GLN A 1 186 ? 0.290 13.874 -6.504 1.00 71.88 186 GLN A C 1
ATOM 1491 O O . GLN A 1 186 ? 0.053 12.825 -5.904 1.00 71.88 186 GLN A O 1
ATOM 1496 N N . TRP A 1 187 ? -0.369 14.261 -7.598 1.00 70.06 187 TRP A N 1
ATOM 1497 C CA . TRP A 1 187 ? -1.487 13.513 -8.168 1.00 70.06 187 TRP A CA 1
ATOM 1498 C C . TRP A 1 187 ? -1.092 12.071 -8.514 1.00 70.06 187 TRP A C 1
ATOM 1500 O O . TRP A 1 187 ? -0.063 11.824 -9.147 1.00 70.06 187 TRP A O 1
ATOM 1510 N N . SER A 1 188 ? -1.919 11.117 -8.088 1.00 74.81 188 SER A N 1
ATOM 1511 C CA . SER A 1 188 ? -1.775 9.696 -8.398 1.00 74.81 188 SER A CA 1
ATOM 1512 C C . SER A 1 188 ? -3.105 8.971 -8.204 1.00 74.81 188 SER A C 1
ATOM 1514 O O . SER A 1 188 ? -3.847 9.258 -7.258 1.00 74.81 188 SER A O 1
ATOM 1516 N N . ILE A 1 189 ? -3.374 7.986 -9.065 1.00 70.81 189 ILE A N 1
ATOM 1517 C CA . ILE A 1 189 ? -4.528 7.089 -8.931 1.00 70.81 189 ILE A CA 1
ATOM 1518 C C . ILE A 1 189 ? -4.494 6.281 -7.625 1.00 70.81 189 ILE A C 1
ATOM 1520 O O . ILE A 1 189 ? -5.551 6.000 -7.072 1.00 70.81 189 ILE A O 1
ATOM 1524 N N . GLY A 1 190 ? -3.305 6.027 -7.060 1.00 67.44 190 GLY A N 1
ATOM 1525 C CA . GLY A 1 190 ? -3.125 5.332 -5.776 1.00 67.44 190 GLY A CA 1
ATOM 1526 C C . GLY A 1 190 ? -3.688 6.076 -4.556 1.00 67.44 190 GLY A C 1
ATOM 1527 O O . GLY A 1 190 ? -3.551 5.624 -3.428 1.00 67.44 190 GLY A O 1
ATOM 1528 N N . SER A 1 191 ? -4.319 7.239 -4.750 1.00 71.19 191 SER A N 1
ATOM 1529 C CA . SER A 1 191 ? -5.153 7.882 -3.725 1.00 71.19 191 SER A CA 1
ATOM 1530 C C . SER A 1 191 ? -6.454 7.114 -3.449 1.00 71.19 191 SER A C 1
ATOM 1532 O O . SER A 1 191 ? -7.007 7.234 -2.355 1.00 71.19 191 SER A O 1
ATOM 1534 N N . ILE A 1 192 ? -6.924 6.294 -4.400 1.00 81.38 192 ILE A N 1
ATOM 1535 C CA . ILE A 1 192 ? -8.134 5.474 -4.242 1.00 81.38 192 ILE A CA 1
ATOM 1536 C C . ILE A 1 192 ? -7.966 4.382 -3.180 1.00 81.38 192 ILE A C 1
ATOM 1538 O O . ILE A 1 192 ? -8.947 3.975 -2.558 1.00 81.38 192 ILE A O 1
ATOM 1542 N N . ASP A 1 193 ? -6.736 3.943 -2.905 1.00 83.81 193 ASP A N 1
ATOM 1543 C CA . ASP A 1 193 ? -6.463 2.921 -1.893 1.00 83.81 193 ASP A CA 1
ATOM 1544 C C . ASP A 1 193 ? -6.845 3.378 -0.486 1.00 83.81 193 ASP A C 1
ATOM 1546 O O . ASP A 1 193 ? -7.246 2.563 0.346 1.00 83.81 193 ASP A O 1
ATOM 1550 N N . GLY A 1 194 ? -6.846 4.688 -0.240 1.00 83.50 194 GLY A N 1
ATOM 1551 C CA . GLY A 1 194 ? -7.393 5.260 0.982 1.00 83.50 194 GLY A CA 1
ATOM 1552 C C . GLY A 1 194 ? -8.874 4.939 1.182 1.00 83.50 194 GLY A C 1
ATOM 1553 O O . GLY A 1 194 ? -9.303 4.841 2.327 1.00 83.50 194 GLY A O 1
ATOM 1554 N N . ILE A 1 195 ? -9.650 4.743 0.110 1.00 86.31 195 ILE A N 1
ATOM 1555 C CA . ILE A 1 195 ? -11.049 4.292 0.179 1.00 86.31 195 ILE A CA 1
ATOM 1556 C C . ILE A 1 195 ? -11.103 2.792 0.470 1.00 86.31 195 ILE A C 1
ATOM 1558 O O . ILE A 1 195 ? -11.888 2.359 1.313 1.00 86.31 195 ILE A O 1
ATOM 1562 N N . SER A 1 196 ? -10.242 1.994 -0.165 1.00 87.19 196 SER A N 1
ATOM 1563 C CA . SER A 1 196 ? -10.149 0.553 0.101 1.00 87.19 196 SER A CA 1
ATOM 1564 C C . SER A 1 196 ? -9.861 0.261 1.579 1.00 87.19 196 SER A C 1
ATOM 1566 O O . SER A 1 196 ? -10.455 -0.640 2.171 1.00 87.19 196 SER A O 1
ATOM 1568 N N . MET A 1 197 ? -9.013 1.080 2.206 1.00 87.12 197 MET A N 1
ATOM 1569 C CA . MET A 1 197 ? -8.695 1.006 3.635 1.00 87.12 197 MET A CA 1
ATOM 1570 C C . MET A 1 197 ? -9.857 1.419 4.556 1.00 87.12 197 MET A C 1
ATOM 1572 O O . MET A 1 197 ? -9.849 1.069 5.734 1.00 87.12 197 MET A O 1
ATOM 1576 N N . CYS A 1 198 ? -10.876 2.116 4.049 1.00 92.06 198 CYS A N 1
ATOM 1577 C CA . CYS A 1 198 ? -12.070 2.467 4.822 1.00 92.06 198 CYS A CA 1
ATOM 1578 C C . CYS A 1 198 ? -13.064 1.308 4.947 1.00 92.06 198 CYS A C 1
ATOM 1580 O O . CYS A 1 198 ? -13.861 1.298 5.884 1.00 92.06 198 CYS A O 1
ATOM 1582 N N . ILE A 1 199 ? -13.036 0.334 4.029 1.00 92.75 199 ILE A N 1
ATOM 1583 C CA . ILE A 1 199 ? -14.029 -0.750 3.973 1.00 92.75 199 ILE A CA 1
ATOM 1584 C C . ILE A 1 199 ? -14.076 -1.558 5.285 1.00 92.75 199 ILE A C 1
ATOM 1586 O O . ILE A 1 199 ? -15.175 -1.708 5.825 1.00 92.75 199 ILE A O 1
ATOM 1590 N N . PRO A 1 200 ? -12.946 -2.028 5.864 1.00 95.06 200 PRO A N 1
ATOM 1591 C CA . PRO A 1 200 ? -12.976 -2.767 7.129 1.00 95.06 200 PRO A CA 1
ATOM 1592 C C . PRO A 1 200 ? -13.605 -1.972 8.278 1.00 95.06 200 PRO A C 1
ATOM 1594 O O . PRO A 1 200 ? -14.345 -2.529 9.085 1.00 95.06 200 PRO A O 1
ATOM 1597 N N . VAL A 1 201 ? -13.345 -0.663 8.327 1.00 95.50 201 VAL A N 1
ATOM 1598 C CA . VAL A 1 201 ? -13.880 0.238 9.355 1.00 95.50 201 VAL A CA 1
ATOM 1599 C C . VAL A 1 201 ? -15.375 0.444 9.155 1.00 95.50 201 VAL A C 1
ATOM 1601 O O . VAL A 1 201 ? -16.150 0.266 10.090 1.00 95.50 201 VAL A O 1
ATOM 1604 N N . ALA A 1 202 ? -15.805 0.753 7.933 1.00 94.56 202 ALA A N 1
ATOM 1605 C CA . ALA A 1 202 ? -17.218 0.940 7.630 1.00 94.56 202 ALA A CA 1
ATOM 1606 C C . ALA A 1 202 ? -18.035 -0.305 8.004 1.00 94.56 202 ALA A C 1
ATOM 1608 O O . ALA A 1 202 ? -19.061 -0.180 8.665 1.00 94.56 202 ALA A O 1
ATOM 1609 N N . VAL A 1 203 ? -17.547 -1.504 7.663 1.00 93.88 203 VAL A N 1
ATOM 1610 C CA . VAL A 1 203 ? -18.202 -2.773 8.020 1.00 93.88 203 VAL A CA 1
ATOM 1611 C C . VAL A 1 203 ? -18.229 -2.989 9.535 1.00 93.88 203 VAL A C 1
ATOM 1613 O O . VAL A 1 203 ? -19.280 -3.327 10.078 1.00 93.88 203 VAL A O 1
ATOM 1616 N N . ALA A 1 204 ? -17.112 -2.765 10.233 1.00 94.75 204 ALA A N 1
ATOM 1617 C CA . ALA A 1 204 ? -17.033 -2.974 11.678 1.00 94.75 204 ALA A CA 1
ATOM 1618 C C . ALA A 1 204 ? -17.957 -2.034 12.473 1.00 94.75 204 ALA A C 1
ATOM 1620 O O . ALA A 1 204 ? -18.548 -2.450 13.470 1.00 94.75 204 ALA A O 1
ATOM 1621 N N . TYR A 1 205 ? -18.121 -0.788 12.020 1.00 95.25 205 TYR A N 1
ATOM 1622 C CA . TYR A 1 205 ? -18.849 0.259 12.747 1.00 95.25 205 TYR A CA 1
ATOM 1623 C C . TYR A 1 205 ? -20.234 0.588 12.182 1.00 95.25 205 TYR A C 1
ATOM 1625 O O . TYR A 1 205 ? -20.928 1.428 12.752 1.00 95.25 205 TYR A O 1
ATOM 1633 N N . PHE A 1 206 ? -20.688 -0.087 11.119 1.00 94.75 206 PHE A N 1
ATOM 1634 C CA . PHE A 1 206 ? -22.000 0.162 10.502 1.00 94.75 206 PHE A CA 1
ATOM 1635 C C . PHE A 1 206 ? -23.168 0.079 11.499 1.00 94.75 206 PHE A C 1
ATOM 1637 O O . PHE A 1 206 ? -24.136 0.830 11.400 1.00 94.75 206 PHE A O 1
ATOM 1644 N N . HIS A 1 207 ? -23.058 -0.796 12.501 1.00 93.88 207 HIS A N 1
ATOM 1645 C CA . HIS A 1 207 ? -24.065 -0.981 13.548 1.00 93.88 207 HIS A CA 1
ATOM 1646 C C . HIS A 1 207 ? -24.291 0.262 14.434 1.00 93.88 207 HIS A C 1
ATOM 1648 O O . HIS A 1 207 ? -25.330 0.355 15.083 1.00 93.88 207 HIS A O 1
ATOM 1654 N N . LEU A 1 208 ? -23.356 1.221 14.453 1.00 94.31 208 LEU A N 1
ATOM 1655 C CA . LEU A 1 208 ? -23.493 2.502 15.160 1.00 94.31 208 LEU A CA 1
ATOM 1656 C C . LEU A 1 208 ? -24.277 3.554 14.353 1.00 94.31 208 LEU A C 1
ATOM 1658 O O . LEU A 1 208 ? -24.541 4.646 14.855 1.00 94.31 208 LEU A O 1
ATOM 1662 N N . GLY A 1 209 ? -24.647 3.238 13.109 1.00 97.00 209 GLY A N 1
ATOM 1663 C CA . GLY A 1 209 ? -25.292 4.148 12.169 1.00 97.00 209 GLY A CA 1
ATOM 1664 C C . GLY A 1 209 ? -24.313 4.778 11.177 1.00 97.00 209 GLY A C 1
ATOM 1665 O O . GLY A 1 209 ? -23.109 4.881 11.417 1.00 97.00 209 GLY A O 1
ATOM 1666 N N . GLU A 1 210 ? -24.854 5.224 10.043 1.00 96.50 210 GLU A N 1
ATOM 1667 C CA . GLU A 1 210 ? -24.084 5.699 8.886 1.00 96.50 210 GLU A CA 1
ATOM 1668 C C . GLU A 1 210 ? -23.105 6.826 9.239 1.00 96.50 210 GLU A C 1
ATOM 1670 O O . GLU A 1 210 ? -21.920 6.730 8.931 1.00 96.50 210 GLU A O 1
ATOM 1675 N N . ALA A 1 211 ? -23.567 7.860 9.948 1.00 96.31 211 ALA A N 1
ATOM 1676 C CA . ALA A 1 211 ? -22.727 9.003 10.307 1.00 96.31 211 ALA A CA 1
ATOM 1677 C C . ALA A 1 211 ? -21.514 8.600 11.167 1.00 96.31 211 ALA A C 1
ATOM 1679 O O . ALA A 1 211 ? -20.412 9.105 10.952 1.00 96.31 211 ALA A O 1
ATOM 1680 N N . ALA A 1 212 ? -21.696 7.668 12.108 1.00 94.00 212 ALA A N 1
ATOM 1681 C CA . ALA A 1 212 ? -20.614 7.174 12.956 1.00 94.00 212 ALA A CA 1
ATOM 1682 C C . ALA A 1 212 ? -19.620 6.317 12.157 1.00 94.00 212 ALA A C 1
ATOM 1684 O O . ALA A 1 212 ? -18.410 6.505 12.278 1.00 94.00 212 ALA A O 1
ATOM 1685 N N . ALA A 1 213 ? -20.118 5.428 11.293 1.00 95.19 213 ALA A N 1
ATOM 1686 C CA . ALA A 1 213 ? -19.276 4.607 10.425 1.00 95.19 213 ALA A CA 1
ATOM 1687 C C . ALA A 1 213 ? -18.436 5.465 9.463 1.00 95.19 213 ALA A C 1
ATOM 1689 O O . ALA A 1 213 ? -17.239 5.223 9.304 1.00 95.19 213 ALA A O 1
ATOM 1690 N N . VAL A 1 214 ? -19.035 6.509 8.877 1.00 95.31 214 VAL A N 1
ATOM 1691 C CA . VAL A 1 214 ? -18.334 7.473 8.016 1.00 95.31 214 VAL A CA 1
ATOM 1692 C C . VAL A 1 214 ? -17.282 8.252 8.804 1.00 95.31 214 VAL A C 1
ATOM 1694 O O . VAL A 1 214 ? -16.152 8.375 8.338 1.00 95.31 214 VAL A O 1
ATOM 1697 N N . ALA A 1 215 ? -17.603 8.736 10.007 1.00 94.31 215 ALA A N 1
ATOM 1698 C CA . ALA A 1 215 ? -16.637 9.449 10.843 1.00 94.31 215 ALA A CA 1
ATOM 1699 C C . ALA A 1 215 ? -15.410 8.579 11.172 1.00 94.31 215 ALA A C 1
ATOM 1701 O O . ALA A 1 215 ? -14.276 9.034 11.016 1.00 94.31 215 ALA A O 1
ATOM 1702 N N . ARG A 1 216 ? -15.624 7.308 11.538 1.00 94.56 216 ARG A N 1
ATOM 1703 C CA . ARG A 1 216 ? -14.538 6.346 11.795 1.00 94.56 216 ARG A CA 1
ATOM 1704 C C . ARG A 1 216 ? -13.725 6.047 10.538 1.00 94.56 216 ARG A C 1
ATOM 1706 O O . ARG A 1 216 ? -12.500 5.984 10.599 1.00 94.56 216 ARG A O 1
ATOM 1713 N N . ALA A 1 217 ? -14.385 5.898 9.391 1.00 94.69 217 ALA A N 1
ATOM 1714 C CA . ALA A 1 217 ? -13.708 5.707 8.114 1.00 94.69 217 ALA A CA 1
ATOM 1715 C C . ALA A 1 217 ? -12.817 6.908 7.750 1.00 94.69 217 ALA A C 1
ATOM 1717 O O . ALA A 1 217 ? -11.677 6.709 7.340 1.00 94.69 217 ALA A O 1
ATOM 1718 N N . ILE A 1 218 ? -13.289 8.143 7.950 1.00 93.38 218 ILE A N 1
ATOM 1719 C CA . ILE A 1 218 ? -12.491 9.359 7.723 1.00 93.38 218 ILE A CA 1
ATOM 1720 C C . ILE A 1 218 ? -11.290 9.402 8.672 1.00 93.38 218 ILE A C 1
ATOM 1722 O O . ILE A 1 218 ? -10.176 9.675 8.230 1.00 93.38 218 ILE A O 1
ATOM 1726 N N . GLU A 1 219 ? -11.484 9.106 9.957 1.00 93.50 219 GLU A N 1
ATOM 1727 C CA . GLU A 1 219 ? -10.388 9.057 10.930 1.00 93.50 219 GLU A CA 1
ATOM 1728 C C . GLU A 1 219 ? -9.296 8.067 10.498 1.00 93.50 219 GLU A C 1
ATOM 1730 O O . GLU A 1 219 ? -8.116 8.420 10.479 1.00 93.50 219 GLU A O 1
ATOM 1735 N N . GLN A 1 220 ? -9.692 6.869 10.057 1.00 94.69 220 GLN A N 1
ATOM 1736 C CA . GLN A 1 220 ? -8.777 5.863 9.524 1.00 94.69 220 GLN A CA 1
ATOM 1737 C C . GLN A 1 220 ? -8.066 6.327 8.249 1.00 94.69 220 GLN A C 1
ATOM 1739 O O . GLN A 1 220 ? -6.849 6.180 8.122 1.00 94.69 220 GLN A O 1
ATOM 1744 N N . HIS A 1 221 ? -8.825 6.865 7.294 1.00 92.44 221 HIS A N 1
ATOM 1745 C CA . HIS A 1 221 ? -8.312 7.365 6.021 1.00 92.44 221 HIS A CA 1
ATOM 1746 C C . HIS A 1 221 ? -7.185 8.376 6.252 1.00 92.44 221 HIS A C 1
ATOM 1748 O O . HIS A 1 221 ? -6.095 8.260 5.683 1.00 92.44 221 HIS A O 1
ATOM 1754 N N . MET A 1 222 ? -7.426 9.300 7.185 1.00 92.12 222 MET A N 1
ATOM 1755 C CA . MET A 1 222 ? -6.549 10.420 7.505 1.00 92.12 222 MET A CA 1
ATOM 1756 C C . MET A 1 222 ? -5.185 10.023 8.082 1.00 92.12 222 MET A C 1
ATOM 1758 O O . MET A 1 222 ? -4.284 10.862 8.139 1.00 92.12 222 MET A O 1
ATOM 1762 N N . LEU A 1 223 ? -4.988 8.758 8.462 1.00 93.19 223 LEU A N 1
ATOM 1763 C CA . LEU A 1 223 ? -3.699 8.242 8.928 1.00 93.19 223 LEU A CA 1
ATOM 1764 C C . LEU A 1 223 ? -2.669 8.065 7.811 1.00 93.19 223 LEU A C 1
ATOM 1766 O O . LEU A 1 223 ? -1.470 8.115 8.072 1.00 93.19 223 LEU A O 1
ATOM 1770 N N . THR A 1 224 ? -3.120 7.828 6.578 1.00 91.38 224 THR A N 1
ATOM 1771 C CA . THR A 1 224 ? -2.242 7.520 5.430 1.00 91.38 224 THR A CA 1
ATOM 1772 C C . THR A 1 224 ? -2.559 8.358 4.190 1.00 91.38 224 THR A C 1
ATOM 1774 O O . THR A 1 224 ? -1.697 8.521 3.325 1.00 91.38 224 THR A O 1
ATOM 1777 N N . HIS A 1 225 ? -3.752 8.957 4.135 1.00 90.88 225 HIS A N 1
ATOM 1778 C CA . HIS A 1 225 ? -4.251 9.765 3.028 1.00 90.88 225 HIS A CA 1
ATOM 1779 C C . HIS A 1 225 ? -4.762 11.119 3.538 1.00 90.88 225 HIS A C 1
ATOM 1781 O O . HIS A 1 225 ? -5.471 11.165 4.531 1.00 90.88 225 HIS A O 1
ATOM 1787 N N . ARG A 1 226 ? -4.371 12.241 2.916 1.00 85.62 226 ARG A N 1
ATOM 1788 C CA . ARG A 1 226 ? -4.715 13.608 3.384 1.00 85.62 226 ARG A CA 1
ATOM 1789 C C . ARG A 1 226 ? -5.489 14.432 2.343 1.00 85.62 226 ARG A C 1
ATOM 1791 O O . ARG A 1 226 ? -5.552 15.655 2.467 1.00 85.62 226 ARG A O 1
ATOM 1798 N N . SER A 1 227 ? -6.022 13.792 1.303 1.00 73.56 227 SER A N 1
ATOM 1799 C CA . SER A 1 227 ? -6.723 14.435 0.177 1.00 73.56 227 SER A CA 1
ATOM 1800 C C . SER A 1 227 ? -8.235 14.475 0.329 1.00 73.56 227 SER A C 1
ATOM 1802 O O . SER A 1 227 ? -8.785 13.442 0.749 1.00 73.56 227 SER A O 1
#

Organism: NCBI:txid73025

InterPro domains:
  IPR005502 ADP-ribosylation/Crystallin J1 [PF03747] (1-226)
  IPR036705 ADP-ribosylation/Crystallin J1 superfamily [G3DSA:1.10.4080.10] (1-227)

pLDDT: mean 87.04, std 11.44, range [42.66, 98.31]

Sequence (227 aa):
MPVHWFYNTENIKREYGEVTDYVDPKPTHCESMISGMQCPGAFDIAHDKKHLWEGTTVLPGSPTATEAELRDEHGNFVGRRAEERPHYHGFLMRGQNTVNMCLARKLMVLIADKNGQGGDNYDPREFLTVLKDYMLTPPPKDPHNSDPAQVAAHNDTYLDIYLRRFFANLSDGLPMEHCARNQRDQWSIGSIDGISMCIPVAVAYFHLGEAAAVARAIEQHMLTHRS

Radius of gyration: 19.07 Å; chains: 1; bounding box: 48×40×55 Å

=== Feature glossary ===
The record interleaves many kinds of information about one protein. Here is each kind framed as the question it answers.

Q: What does the local fold look like, residue by residue?
A: The Foldseek 3Di string encodes local tertiary geometry as a 20-letter alphabet — one character per residue — derived from the relative positions of nearby Cα atoms. Unlike the amino-acid sequence, 3Di is a direct function of the 3D structure, so two proteins with the same fold have similar 3Di strings even at low sequence identity.

Q: Which residues are in helices, strands, or loops?
A: The SS8 string is DSSP's per-residue secondary-structure call. α-helix (H) means an i→i+4 H-bond ladder; β-strand (E) means the residue participates in a β-sheet; 3₁₀ (G) and π (I) are tighter and wider helices; T/S are turns/bends; '-' is loop.

Q: How big and how compact is the whole molecule?
A: Radius of gyration (Rg) is the root-mean-square distance of Cα atoms from their centroid — a single number for overall size and compactness. A globular domain of N residues has Rg ≈ 2.2·N^0.38 Å; an extended or disordered chain has a much larger Rg. The Cα contact count is the number of residue pairs whose Cα atoms are within 8 Å and are more than four positions apart in sequence — a standard proxy for tertiary packing density. The bounding box is the smallest axis-aligned box enclosing all Cα atoms.

Q: Where is each backbone atom in 3D?
A: Structure coordinates are given as an mmCIF _atom_site loop: one row per atom with element, residue name, chain id, sequence number, and x/y/z position in Å. Only the four main-chain atoms per residue are included here; side chains are omitted to keep the record compact.

Q: What is the amino-acid chain?
A: Primary structure: the covalent order of the twenty standard amino acids along the backbone. Two proteins with the same sequence will (almost always) fold to the same structure; two with 30% identity often share a fold but not the details.

Q: What if only a Cα trace is available?
A: Three-state secondary structure (P-SEA) collapses the eight DSSP classes into helix (a), strand (b), and coil (c). P-SEA assigns these from Cα geometry alone — distances and angles — without requiring backbone oxygens, so it works on any Cα trace.

Q: What family and function is it annotated with?
A: Database cro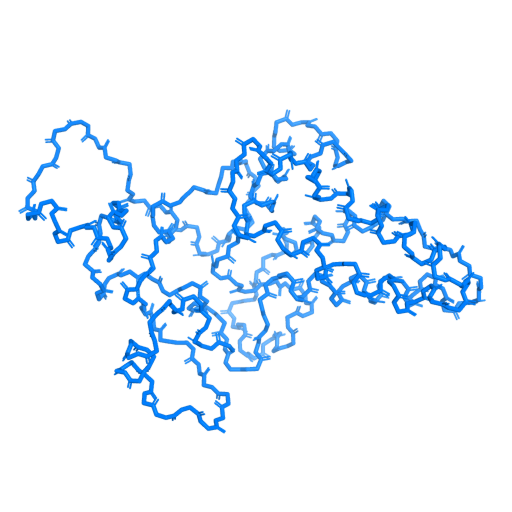ss-references. InterPro integrates a dozen domain/family signature databases into unified entries with residue-range hits. GO terms attach function/process/location labels with evidence codes. CATH codes position the fold in a four-level structural taxonomy. Organism is the NCBI-taxonomy species name.

Q: How confident is the AlphaFold model at each residue?
A: pLDDT is the predicted lDDT-Cα score: AlphaFold's confidence that the local environment of each residue (all inter-atomic distances within 15 Å) is correctly placed. It is a per-residue number between 0 and 100, with higher meaning more reliable.

Q: How mobile is each atom in the crystal?
A: B-factor (Debye–Waller factor) reflects atomic displacement in the crystal lattice. It is an experimental observable (units Å²), not a prediction; low values mean the atom is pinned down, high values mean it moves or is heterogeneous across the crystal.

Q: Which residues are buried vs exposed?
A: SASA measures how much of the protein is reachable by solvent. It is computed by rolling a water-sized probe over the atomic surface and summing the exposed area (Å²). Per-residue SASA distinguishes core (buried, low SASA) from surface (exposed, high SASA) residues; total SASA is a whole-molecule size measure.

Q: What do the diagnostic plots show?
A: Plot images: a contact map (which residues are close in 3D, as an N×N binary image), a Ramachandran scatter (backbone torsion angles, revealing secondary-structure composition at a glance), and — for AlphaFold structures — a PAE heatmap (pairwise prediction confidence).

Q: What known structures does this most resemble?
A: The Foldseek neighbor list gives the closest experimentally determined structures in the PDB, ranked by structural alignment. TM-score near 1 means near-identical fold; near 0.3 means only rough topology match. This is how one finds what a novel AlphaFold prediction most resembles in the solved-structure universe.

Q: Are the domains correctly placed relative to each other?
A: Predicted aligned error is AlphaFold's pairwise confidence. Unlike pLDDT (per-residue), PAE is per-residue-pair and captures whether two parts of the structure are correctly placed relative to each other. Units are ångströms of expected positional error.

Q: What do the rendered images show?
A: Structure images are PyMOL renders from six orthogonal camera directions. Cartoon representation draws helices as coils and strands as arrows; sticks shows the backbone as bonds; surface shows the solvent-excluded envelope. Rainbow coloring maps sequence position to hue (blue→red, N→C); chain coloring assigns a distinct color per polypeptide.

Q: What are the backbone torsion angles?
A: φ (phi) and ψ (psi) are the two rotatable backbone dihedrals per residue: φ is the C(i-1)–N–Cα–C torsion, ψ is the N–Cα–C–N(i+1) torsion, both in degrees on (−180°, 180°]. α-helical residues cluster near (−60°, −45°); β-strand residues near (−120°, +130°). A Ramachandran plot is simply a scatter of (φ, ψ) for every residue.